Protein AF-0000000081442376 (afdb_homodimer)

Organism: NCBI:txid290746

Nearest PDB structures (foldseek):
  1irx-assembly1_A  TM=7.702E-01  e=7.994E-02  Pyrococcus horikoshii
  7k86-assembly1_A  TM=8.589E-01  e=8.407E-01  Stenotrophomonas maltophilia K279a
  2o5r-assembly1_A  TM=8.566E-01  e=6.435E-01  Thermotoga maritima
  1g59-assembly1_A  TM=6.491E-01  e=1.597E+00  Thermus thermophilus
  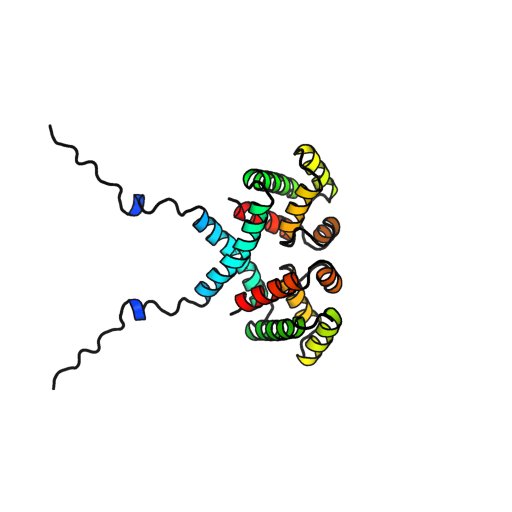8jpv-assembly1_A  TM=7.711E-01  e=2.264E-01  Candidatus Methylacidiphilum fumarolicum

Foldseek 3Di:
DPPPPPPPQDPVRVVPDCPPVNVVVVVVVVLLVVLVVVCVVQHDLVLLLVLLVVLLVVLVDPPHPVVQVVSCVVSVHDPLSSQLSLVCLQPVGSDDDDPVVSPVVDDSVSSSVSSVVVSVSSD/DPPPPPPPQDVVSVVPDCPPVNVVVVVVVVLLVVLVVVCVVQHDLVLLLVLLVVVLVVLVVPDAPVVQVVSCVVSVHDPLSSQLSLVCLQPVGSDDDDPRVSSVVDDSVSSNVSSVVVSVSSD

Radius of gyration: 23.26 Å; Cα contacts (8 Å, |Δi|>4): 194; chains: 2; bounding box: 34×79×86 Å

Solvent-accessible surface area (backbone atoms only — not comparable to full-atom values): 14159 Å² total; per-residue (Å²): 135,82,79,77,76,76,76,69,80,49,70,75,68,61,53,58,74,78,47,63,67,52,56,30,48,50,56,40,41,52,55,44,43,49,54,53,48,51,44,57,73,74,33,59,61,68,58,50,40,52,52,40,51,54,51,55,63,50,61,78,45,84,75,60,68,71,47,47,56,54,47,36,60,73,68,71,45,59,67,71,62,52,53,24,52,54,35,26,41,64,47,73,34,65,64,57,78,56,66,71,55,52,60,69,46,41,53,69,69,56,53,49,48,34,45,50,50,49,38,55,52,71,87,134,82,79,77,76,77,77,69,79,47,70,73,67,63,52,58,74,77,48,62,65,51,57,31,46,52,53,38,41,52,55,46,44,48,53,53,49,50,44,56,73,75,34,57,62,67,57,49,39,52,52,40,53,53,52,55,65,48,49,79,54,69,71,63,71,65,56,52,55,53,48,36,61,74,69,70,47,59,66,72,64,51,53,24,52,53,34,25,42,66,48,74,34,64,62,59,77,58,66,66,55,52,60,70,44,43,53,70,68,56,53,50,49,34,45,49,50,48,39,55,54,70,87

InterPro domains:
  IPR008925 Aminoacyl-tRNA synthetase, class I, anticodon-binding superfamily [SSF48163] (40-117)
  IPR020751 Aminoacyl-tRNA synthetase, class I, anticodon-binding domain, subdomain 2 [G3DSA:1.10.10.350] (18-123)

Structure (mmCIF, N/CA/C/O backbone):
data_AF-0000000081442376-model_v1
#
loop_
_entity.id
_entity.type
_entity.pdbx_description
1 polymer 'Uncharacterized protein'
#
loop_
_atom_site.group_PDB
_atom_site.id
_atom_site.type_symbol
_atom_site.label_atom_id
_atom_site.label_alt_id
_atom_site.label_comp_id
_atom_site.label_asym_id
_atom_site.label_entity_id
_atom_site.label_seq_id
_atom_site.pdbx_PDB_ins_code
_atom_site.Cartn_x
_atom_site.Cartn_y
_atom_site.Cartn_z
_atom_site.occupancy
_atom_site.B_iso_or_equiv
_atom_site.auth_seq_id
_atom_site.auth_comp_id
_atom_site.auth_asym_id
_atom_site.auth_atom_id
_atom_site.pdbx_PDB_model_num
ATOM 1 N N . LYS A 1 1 ? 3.658 6.562 67.5 1 27.5 1 LYS A N 1
ATOM 2 C CA . LYS A 1 1 ? 3.924 7.004 66.125 1 27.5 1 LYS A CA 1
ATOM 3 C C . LYS A 1 1 ? 4.121 5.816 65.188 1 27.5 1 LYS A C 1
ATOM 5 O O . LYS A 1 1 ? 5.125 5.105 65.312 1 27.5 1 LYS A O 1
ATOM 10 N N . LYS A 1 2 ? 3.033 5.086 64.875 1 40.03 2 LYS A N 1
ATOM 11 C CA . LYS A 1 2 ? 2.945 3.938 63.938 1 40.03 2 LYS A CA 1
ATOM 12 C C . LYS A 1 2 ? 3.475 4.285 62.562 1 40.03 2 LYS A C 1
ATOM 14 O O . LYS A 1 2 ? 3.002 5.234 61.938 1 40.03 2 LYS A O 1
ATOM 19 N N . ARG A 1 3 ? 4.723 3.943 62.219 1 39.75 3 ARG A N 1
ATOM 20 C CA . ARG A 1 3 ? 5.344 4.07 60.906 1 39.75 3 ARG A CA 1
ATOM 21 C C . ARG A 1 3 ? 4.449 3.473 59.844 1 39.75 3 ARG A C 1
ATOM 23 O O . ARG A 1 3 ? 4.102 2.291 59.875 1 39.75 3 ARG A O 1
ATOM 30 N N . ARG A 1 4 ? 3.566 4.27 59.25 1 43.28 4 ARG A N 1
ATOM 31 C CA . ARG A 1 4 ? 2.822 3.881 58.062 1 43.28 4 ARG A CA 1
ATOM 32 C C . ARG A 1 4 ? 3.744 3.264 57 1 43.28 4 ARG A C 1
ATOM 34 O O . ARG A 1 4 ? 4.684 3.914 56.562 1 43.28 4 ARG A O 1
ATOM 41 N N . LEU A 1 5 ? 3.992 2.012 57 1 44.94 5 LEU A N 1
ATOM 42 C CA . LEU A 1 5 ? 4.672 1.245 55.969 1 44.94 5 LEU A CA 1
ATOM 43 C C . LEU A 1 5 ? 4.102 1.568 54.594 1 44.94 5 LEU A C 1
ATOM 45 O O . LEU A 1 5 ? 2.902 1.403 54.344 1 44.94 5 LEU A O 1
ATOM 49 N N . GLU A 1 6 ? 4.617 2.574 53.812 1 49.22 6 GLU A N 1
ATOM 50 C CA . GLU A 1 6 ? 4.359 2.891 52.438 1 49.22 6 GLU A CA 1
ATOM 51 C C . GLU A 1 6 ? 4.367 1.631 51.562 1 49.22 6 GLU A C 1
ATOM 53 O O . GLU A 1 6 ? 5.324 0.855 51.594 1 49.22 6 GLU A O 1
ATOM 58 N N . ARG A 1 7 ? 3.266 0.966 51.312 1 54.09 7 ARG A N 1
ATOM 59 C CA . ARG A 1 7 ? 3.168 -0.176 50.406 1 54.09 7 ARG A CA 1
ATOM 60 C C . ARG A 1 7 ? 3.859 0.115 49.094 1 54.09 7 ARG A C 1
ATOM 62 O O . ARG A 1 7 ? 3.791 1.235 48.562 1 54.09 7 ARG A O 1
ATOM 69 N N . GLY A 1 8 ? 5.016 -0.437 48.75 1 47.56 8 GLY A N 1
ATOM 70 C CA . GLY A 1 8 ? 5.668 -0.394 47.438 1 47.56 8 GLY A CA 1
ATOM 71 C C . GLY A 1 8 ? 4.711 -0.613 46.281 1 47.56 8 GLY A C 1
ATOM 72 O O . GLY A 1 8 ? 3.584 -1.078 46.5 1 47.56 8 GLY A O 1
ATOM 73 N N . PRO A 1 9 ? 4.953 0.015 45.125 1 51.47 9 PRO A N 1
ATOM 74 C CA . PRO A 1 9 ? 4.008 -0.17 44.031 1 51.47 9 PRO A CA 1
ATOM 75 C C . PRO A 1 9 ? 3.732 -1.642 43.719 1 51.47 9 PRO A C 1
ATOM 77 O O . PRO A 1 9 ? 4.582 -2.498 44 1 51.47 9 PRO A O 1
ATOM 80 N N . THR A 1 10 ? 2.482 -2.084 43.688 1 54.56 10 THR A N 1
ATOM 81 C CA . THR A 1 10 ? 2.08 -3.439 43.312 1 54.56 10 THR A CA 1
ATOM 82 C C . THR A 1 10 ? 2.664 -3.842 41.969 1 54.56 10 THR A C 1
ATOM 84 O O . THR A 1 10 ? 2.996 -2.982 41.156 1 54.56 10 THR A O 1
ATOM 87 N N . PRO A 1 11 ? 3.023 -5.141 41.844 1 49.16 11 PRO A N 1
ATOM 88 C CA . PRO A 1 11 ? 3.48 -5.605 40.531 1 49.16 11 PRO A CA 1
ATOM 89 C C . PRO A 1 11 ? 2.586 -5.125 39.406 1 49.16 11 PRO A C 1
ATOM 91 O O . PRO A 1 11 ? 3.068 -4.883 38.281 1 49.16 11 PRO A O 1
ATOM 94 N N . GLU A 1 12 ? 1.29 -5.125 39.562 1 48.53 12 GLU A N 1
ATOM 95 C CA . GLU A 1 12 ? 0.41 -4.578 38.531 1 48.53 12 GLU A CA 1
ATOM 96 C C . GLU A 1 12 ? 0.723 -3.107 38.281 1 48.53 12 GLU A C 1
ATOM 98 O O . GLU A 1 12 ? 0.518 -2.615 37.156 1 48.53 12 GLU A O 1
ATOM 103 N N . GLU A 1 13 ? 0.934 -2.277 39.25 1 48.78 13 GLU A N 1
ATOM 104 C CA . GLU A 1 13 ? 1.309 -0.872 39.125 1 48.78 13 GLU A CA 1
ATOM 105 C C . GLU A 1 13 ? 2.664 -0.724 38.438 1 48.78 13 GLU A C 1
ATOM 107 O O . GLU A 1 13 ? 2.941 0.301 37.812 1 48.78 13 GLU A O 1
ATOM 112 N N . GLU A 1 14 ? 3.598 -1.559 38.75 1 43.28 14 GLU A N 1
ATOM 113 C CA . GLU A 1 14 ? 4.883 -1.604 38.062 1 43.28 14 GLU A CA 1
ATOM 114 C C . GLU A 1 14 ? 4.723 -2.123 36.656 1 43.28 14 GLU A C 1
ATOM 116 O O . GLU A 1 14 ? 5.68 -2.111 35.875 1 43.28 14 GLU A O 1
ATOM 121 N N . ARG A 1 15 ? 3.814 -3.041 36.469 1 43.78 15 ARG A N 1
ATOM 122 C CA . ARG A 1 15 ? 3.588 -3.33 35.062 1 43.78 15 ARG A CA 1
ATOM 123 C C . ARG A 1 15 ? 3.27 -2.055 34.281 1 43.78 15 ARG A C 1
ATOM 125 O O . ARG A 1 15 ? 2.285 -1.372 34.562 1 43.78 15 ARG A O 1
ATOM 132 N N . GLY A 1 16 ? 4.133 -1.114 34.031 1 37.97 16 GLY A N 1
ATOM 133 C CA . GLY A 1 16 ? 4.098 0.144 33.312 1 37.97 16 GLY A CA 1
ATOM 134 C C . GLY A 1 16 ? 3.064 0.164 32.219 1 37.97 16 GLY A C 1
ATOM 135 O O . GLY A 1 16 ? 2.562 -0.886 31.797 1 37.97 16 GLY A O 1
ATOM 136 N N . ARG A 1 17 ? 2.387 1.327 31.906 1 44.09 17 ARG A N 1
ATOM 137 C CA . ARG A 1 17 ? 1.513 1.608 30.766 1 44.09 17 ARG A CA 1
ATOM 138 C C . ARG A 1 17 ? 1.978 0.862 29.516 1 44.09 17 ARG A C 1
ATOM 140 O O . ARG A 1 17 ? 3.178 0.773 29.266 1 44.09 17 ARG A O 1
ATOM 147 N N . PRO A 1 18 ? 1.205 -0.165 29.078 1 45.81 18 PRO A N 1
ATOM 148 C CA . PRO A 1 18 ? 1.683 -0.746 27.812 1 45.81 18 PRO A CA 1
ATOM 149 C C . PRO A 1 18 ? 2.426 0.264 26.953 1 45.81 18 PRO A C 1
ATOM 151 O O . PRO A 1 18 ? 1.929 1.369 26.719 1 45.81 18 PRO A O 1
ATOM 154 N N . ASP A 1 19 ? 3.768 0.235 26.828 1 46.53 19 ASP A N 1
ATOM 155 C CA . ASP A 1 19 ? 4.621 1.157 26.078 1 46.53 19 ASP A CA 1
ATOM 156 C C . ASP A 1 19 ? 4.074 1.402 24.672 1 46.53 19 ASP A C 1
ATOM 158 O O . ASP A 1 19 ? 3.312 0.588 24.156 1 46.53 19 ASP A O 1
ATOM 162 N N . GLU A 1 20 ? 3.99 2.719 24.328 1 47.16 20 GLU A N 1
ATOM 163 C CA . GLU A 1 20 ? 3.652 3.229 23.016 1 47.16 20 GLU A CA 1
ATOM 164 C C . GLU A 1 20 ? 4.02 2.223 21.922 1 47.16 20 GLU A C 1
ATOM 166 O O . GLU A 1 20 ? 3.281 2.057 20.953 1 47.16 20 GLU A O 1
ATOM 171 N N . LEU A 1 21 ? 5.098 1.596 22.203 1 52.78 21 LEU A N 1
ATOM 172 C CA . LEU A 1 21 ? 5.566 0.588 21.25 1 52.78 21 LEU A CA 1
ATOM 173 C C . LEU A 1 21 ? 4.605 -0.594 21.203 1 52.78 21 LEU A C 1
ATOM 175 O O . LEU A 1 21 ? 4.348 -1.139 20.125 1 52.78 21 LEU A O 1
ATOM 179 N N . ASP A 1 22 ? 4.039 -0.923 22.438 1 54.62 22 ASP A N 1
ATOM 180 C CA . ASP A 1 22 ? 3.125 -2.059 22.469 1 54.62 22 ASP A CA 1
ATOM 181 C C . ASP A 1 22 ? 1.832 -1.744 21.719 1 54.62 22 ASP A C 1
ATOM 183 O O . ASP A 1 22 ? 1.316 -2.586 20.984 1 54.62 22 ASP A O 1
ATOM 187 N N . ARG A 1 23 ? 1.353 -0.542 21.953 1 53.53 23 ARG A N 1
ATOM 188 C CA . ARG A 1 23 ? 0.114 -0.142 21.297 1 53.53 23 ARG A CA 1
ATOM 189 C C . ARG A 1 23 ? 0.289 -0.099 19.781 1 53.53 23 ARG A C 1
ATOM 191 O O . ARG A 1 23 ? -0.612 -0.489 19.047 1 53.53 23 ARG A O 1
ATOM 198 N N . TRP A 1 24 ? 1.446 0.383 19.375 1 54.41 24 TRP A N 1
ATOM 199 C CA . TRP A 1 24 ? 1.759 0.437 17.953 1 54.41 24 TRP A CA 1
ATOM 200 C C . TRP A 1 24 ? 1.832 -0.966 17.359 1 54.41 24 TRP A C 1
ATOM 202 O O . TRP A 1 24 ? 1.321 -1.209 16.266 1 54.41 24 TRP A O 1
ATOM 212 N N . ASP A 1 25 ? 2.326 -1.828 18.188 1 56.25 25 ASP A N 1
ATOM 213 C CA . ASP A 1 25 ? 2.443 -3.215 17.734 1 56.25 25 ASP A CA 1
ATOM 214 C C . ASP A 1 25 ? 1.068 -3.838 17.516 1 56.25 25 ASP A C 1
ATOM 216 O O . ASP A 1 25 ? 0.862 -4.566 16.547 1 56.25 25 ASP A O 1
ATOM 220 N N . ILE A 1 26 ? 0.094 -3.457 18.344 1 54.47 26 ILE A N 1
ATOM 221 C CA . ILE A 1 26 ? -1.238 -4.047 18.266 1 54.47 26 ILE A CA 1
ATOM 222 C C . ILE A 1 26 ? -1.952 -3.531 17.016 1 54.47 26 ILE A C 1
ATOM 224 O O . ILE A 1 26 ? -2.557 -4.309 16.281 1 54.47 26 ILE A O 1
ATOM 228 N N . LYS A 1 27 ? -1.965 -2.234 16.828 1 53 27 LYS A N 1
ATOM 229 C CA . LYS A 1 27 ? -2.684 -1.631 15.711 1 53 27 LYS A CA 1
ATOM 230 C C . LYS A 1 27 ? -2.121 -2.105 14.375 1 53 27 LYS A C 1
ATOM 232 O O . LYS A 1 27 ? -2.879 -2.426 13.453 1 53 27 LYS A O 1
ATOM 237 N N . LYS A 1 28 ? -0.895 -2.148 14.328 1 52.66 28 LYS A N 1
ATOM 238 C CA . LYS A 1 28 ? -0.263 -2.693 13.133 1 52.66 28 LYS A CA 1
ATOM 239 C C . LYS A 1 28 ? -0.677 -4.145 12.906 1 52.66 28 LYS A C 1
ATOM 241 O O . LYS A 1 28 ? -0.925 -4.551 11.766 1 52.66 28 LYS A O 1
ATOM 246 N N . LYS A 1 29 ? -0.881 -4.801 14 1 53.22 29 LYS A N 1
ATOM 247 C CA . LYS A 1 29 ? -1.357 -6.176 13.914 1 53.22 29 LYS A CA 1
ATOM 248 C C . LYS A 1 29 ? -2.732 -6.242 13.25 1 53.22 29 LYS A C 1
ATOM 250 O O . LYS A 1 29 ? -2.994 -7.129 12.438 1 53.22 29 LYS A O 1
ATOM 255 N N . LYS A 1 30 ? -3.424 -5.277 13.422 1 54.91 30 LYS A N 1
ATOM 256 C CA . LYS A 1 30 ? -4.781 -5.277 12.883 1 54.91 30 LYS A CA 1
ATOM 257 C C . LYS A 1 30 ? -4.77 -5.066 11.375 1 54.91 30 LYS A C 1
ATOM 259 O O . LYS A 1 30 ? -5.488 -5.75 10.641 1 54.91 30 LYS A O 1
ATOM 264 N N . ILE A 1 31 ? -3.857 -4.188 10.906 1 59.12 31 ILE A N 1
ATOM 265 C CA . ILE A 1 31 ? -3.801 -3.895 9.477 1 59.12 31 ILE A CA 1
ATOM 266 C C . ILE A 1 31 ? -3.264 -5.109 8.719 1 59.12 31 ILE A C 1
ATOM 268 O O . ILE A 1 31 ? -3.809 -5.492 7.68 1 59.12 31 ILE A O 1
ATOM 272 N N . GLU A 1 32 ? -2.248 -5.66 9.258 1 57.91 32 GLU A N 1
ATOM 273 C CA . GLU A 1 32 ? -1.705 -6.879 8.664 1 57.91 32 GLU A CA 1
ATOM 274 C C . GLU A 1 32 ? -2.74 -8 8.664 1 57.91 32 GLU A C 1
ATOM 276 O O . GLU A 1 32 ? -2.834 -8.766 7.699 1 57.91 32 GLU A O 1
ATOM 281 N N . HIS A 1 33 ? -3.467 -7.941 9.594 1 58.34 33 HIS A N 1
ATOM 282 C CA . HIS A 1 33 ? -4.527 -8.938 9.688 1 58.34 33 HIS A CA 1
ATOM 283 C C . HIS A 1 33 ? -5.562 -8.742 8.586 1 58.34 33 HIS A C 1
ATOM 285 O O . HIS A 1 33 ? -6.023 -9.719 7.984 1 58.34 33 HIS A O 1
ATOM 291 N N . LEU A 1 34 ? -5.586 -7.609 8.297 1 64.81 34 LEU A N 1
ATOM 292 C CA . LEU A 1 34 ? -6.617 -7.363 7.297 1 64.81 34 LEU A CA 1
ATOM 293 C C . LEU A 1 34 ? -6.164 -7.84 5.922 1 64.81 34 LEU A C 1
ATOM 295 O O . LEU A 1 34 ? -6.941 -8.453 5.184 1 64.81 34 LEU A O 1
ATOM 299 N N . GLU A 1 35 ? -4.832 -7.613 5.641 1 67.19 35 GLU A N 1
ATOM 300 C CA . GLU A 1 35 ? -4.297 -8.086 4.367 1 67.19 35 GLU A CA 1
ATOM 301 C C . GLU A 1 35 ? -4.305 -9.609 4.297 1 67.19 35 GLU A C 1
ATOM 303 O O . GLU A 1 35 ? -4.723 -10.188 3.293 1 67.19 35 GLU A O 1
ATOM 308 N N . ALA A 1 36 ? -3.818 -10.164 5.305 1 64.62 36 ALA A N 1
ATOM 309 C CA . ALA A 1 36 ? -3.793 -11.625 5.359 1 64.62 36 ALA A CA 1
ATOM 310 C C . ALA A 1 36 ? -5.203 -12.203 5.27 1 64.62 36 ALA A C 1
ATOM 312 O O . ALA A 1 36 ? -5.43 -13.188 4.562 1 64.62 36 ALA A O 1
ATOM 313 N N . VAL A 1 37 ? -6.07 -11.555 5.949 1 66.62 37 VAL A N 1
ATOM 314 C CA . VAL A 1 37 ? -7.457 -12.008 5.926 1 66.62 37 VAL A CA 1
ATOM 315 C C . VAL A 1 37 ? -8.008 -11.906 4.508 1 66.62 37 VAL A C 1
ATOM 317 O O . VAL A 1 37 ? -8.68 -12.828 4.027 1 66.62 37 VAL A O 1
ATOM 320 N N . ASP A 1 38 ? -7.629 -10.867 3.879 1 75 38 ASP A N 1
ATOM 321 C CA . ASP A 1 38 ? -8.117 -10.68 2.518 1 75 38 ASP A CA 1
ATOM 322 C C . ASP A 1 38 ? -7.559 -11.742 1.578 1 75 38 ASP A C 1
ATOM 324 O O . ASP A 1 38 ? -8.281 -12.281 0.741 1 75 38 ASP A O 1
ATOM 328 N N . ILE A 1 39 ? -6.281 -12.086 1.794 1 76.62 39 ILE A N 1
ATOM 329 C CA . ILE A 1 39 ? -5.645 -13.094 0.956 1 76.62 39 ILE A CA 1
ATOM 330 C C . ILE A 1 39 ? -6.281 -14.461 1.218 1 76.62 39 ILE A C 1
ATOM 332 O O . ILE A 1 39 ? -6.559 -15.211 0.281 1 76.62 39 ILE A O 1
ATOM 336 N N . LEU A 1 40 ? -6.559 -14.68 2.467 1 75.94 40 LEU A N 1
ATOM 337 C CA . LEU A 1 40 ? -7.102 -15.977 2.852 1 75.94 40 LEU A CA 1
ATOM 338 C C . LEU A 1 40 ? -8.547 -16.125 2.393 1 75.94 40 LEU A C 1
ATOM 340 O O . LEU A 1 40 ? -9.039 -17.234 2.203 1 75.94 40 LEU A O 1
ATOM 344 N N . LYS A 1 41 ? -9.133 -15.055 2.24 1 79.19 41 LYS A N 1
ATOM 345 C CA . LYS A 1 41 ? -10.516 -15.07 1.761 1 79.19 41 LYS A CA 1
ATOM 346 C C . LYS A 1 41 ? -10.57 -15.297 0.253 1 79.19 41 LYS A C 1
ATOM 348 O O . LYS A 1 41 ? -11.508 -15.906 -0.254 1 79.19 41 LYS A O 1
ATOM 353 N N . LYS A 1 42 ? -9.531 -14.898 -0.417 1 82.56 42 LYS A N 1
ATOM 354 C CA . LYS A 1 42 ? -9.594 -14.859 -1.875 1 82.56 42 LYS A CA 1
ATOM 355 C C . LYS A 1 42 ? -8.688 -15.93 -2.49 1 82.56 42 LYS A C 1
ATOM 357 O O . LYS A 1 42 ? -8.891 -16.328 -3.637 1 82.56 42 LYS A O 1
ATOM 362 N N . TYR A 1 43 ? -7.738 -16.328 -1.695 1 84.69 43 TYR A N 1
ATOM 363 C CA . TYR A 1 43 ? -6.742 -17.25 -2.229 1 84.69 43 TYR A CA 1
ATOM 364 C C . TYR A 1 43 ? -6.52 -18.422 -1.28 1 84.69 43 TYR A C 1
ATOM 366 O O . TYR A 1 43 ? -6.629 -18.266 -0.061 1 84.69 43 TYR A O 1
ATOM 374 N N . ASP A 1 44 ? -6.344 -19.641 -1.957 1 88.94 44 ASP A N 1
ATOM 375 C CA . ASP A 1 44 ? -5.715 -20.703 -1.178 1 88.94 44 ASP A CA 1
ATOM 376 C C . ASP A 1 44 ? -4.316 -20.297 -0.718 1 88.94 44 ASP A C 1
ATOM 378 O O . ASP A 1 44 ? -3.494 -19.859 -1.526 1 88.94 44 ASP A O 1
ATOM 382 N N . LYS A 1 45 ? -4.164 -20.391 0.614 1 89 45 LYS A N 1
ATOM 383 C CA . LYS A 1 45 ? -2.912 -19.922 1.2 1 89 45 LYS A CA 1
ATOM 384 C C . LYS A 1 45 ? -1.708 -20.562 0.52 1 89 45 LYS A C 1
ATOM 386 O O . LYS A 1 45 ? -0.732 -19.875 0.197 1 89 45 LYS A O 1
ATOM 391 N N . ASP A 1 46 ? -1.766 -21.859 0.303 1 92.44 46 ASP A N 1
ATOM 392 C CA . ASP A 1 46 ? -0.653 -22.578 -0.312 1 92.44 46 ASP A CA 1
ATOM 393 C C . ASP A 1 46 ? -0.448 -22.125 -1.759 1 92.44 46 ASP A C 1
ATOM 395 O O . ASP A 1 46 ? 0.688 -21.969 -2.209 1 92.44 46 ASP A O 1
ATOM 399 N N . GLN A 1 47 ? -1.495 -21.922 -2.418 1 93.88 47 GLN A N 1
ATOM 400 C CA . GLN A 1 47 ? -1.417 -21.469 -3.801 1 93.88 47 GLN A CA 1
ATOM 401 C C . GLN A 1 47 ? -0.811 -20.078 -3.881 1 93.88 47 GLN A C 1
ATOM 403 O O . GLN A 1 47 ? 0.053 -19.812 -4.723 1 93.88 47 GLN A O 1
ATOM 408 N N . ALA A 1 48 ? -1.29 -19.172 -3 1 95 48 ALA A N 1
ATOM 409 C CA . ALA A 1 48 ? -0.766 -17.812 -2.965 1 95 48 ALA A CA 1
ATOM 410 C C . ALA A 1 48 ? 0.732 -17.797 -2.678 1 95 48 ALA A C 1
ATOM 412 O O . ALA A 1 48 ? 1.496 -17.094 -3.342 1 95 48 ALA A O 1
ATOM 413 N N . ARG A 1 49 ? 1.109 -18.562 -1.753 1 94.62 49 ARG A N 1
ATOM 414 C CA . ARG A 1 49 ? 2.52 -18.625 -1.384 1 94.62 49 ARG A CA 1
ATOM 415 C C . ARG A 1 49 ? 3.365 -19.156 -2.539 1 94.62 49 ARG A C 1
ATOM 417 O O . ARG A 1 49 ? 4.465 -18.656 -2.789 1 94.62 49 ARG A O 1
ATOM 424 N N . ASN A 1 50 ? 2.852 -20.234 -3.18 1 95.69 50 ASN A N 1
ATOM 425 C CA . ASN A 1 50 ? 3.549 -20.781 -4.336 1 95.69 50 ASN A CA 1
ATOM 426 C C . ASN A 1 50 ? 3.74 -19.75 -5.43 1 95.69 50 ASN A C 1
ATOM 428 O O . ASN A 1 50 ? 4.828 -19.625 -5.996 1 95.69 50 ASN A O 1
ATOM 432 N N . ILE A 1 51 ? 2.689 -18.969 -5.738 1 95.31 51 ILE A N 1
ATOM 433 C CA . ILE A 1 51 ? 2.758 -17.922 -6.738 1 95.31 51 ILE A CA 1
ATOM 434 C C . ILE A 1 51 ? 3.834 -16.906 -6.348 1 95.31 51 ILE A C 1
ATOM 436 O O . ILE A 1 51 ? 4.695 -16.562 -7.16 1 95.31 51 ILE A O 1
ATOM 440 N N . LEU A 1 52 ? 3.809 -16.453 -5.121 1 95.44 52 LEU A N 1
ATOM 441 C CA . LEU A 1 52 ? 4.723 -15.422 -4.641 1 95.44 52 LEU A CA 1
ATOM 442 C C . LEU A 1 52 ? 6.168 -15.906 -4.695 1 95.44 52 LEU A C 1
ATOM 444 O O . LEU A 1 52 ? 7.07 -15.141 -5.035 1 95.44 52 LEU A O 1
ATOM 448 N N . GLU A 1 53 ? 6.355 -17.156 -4.375 1 95.5 53 GLU A N 1
ATOM 449 C CA . GLU A 1 53 ? 7.691 -17.734 -4.461 1 95.5 53 GLU A CA 1
ATOM 450 C C . GLU A 1 53 ? 8.234 -17.672 -5.887 1 95.5 53 GLU A C 1
ATOM 452 O O . GLU A 1 53 ? 9.398 -17.328 -6.098 1 95.5 53 GLU A O 1
ATOM 457 N N . LYS A 1 54 ? 7.418 -18.047 -6.809 1 94.5 54 LYS A N 1
ATOM 458 C CA . LYS A 1 54 ? 7.828 -18.062 -8.211 1 94.5 54 LYS A CA 1
ATOM 459 C C . LYS A 1 54 ? 8.07 -16.641 -8.711 1 94.5 54 LYS A C 1
ATOM 461 O O . LYS A 1 54 ? 9 -16.391 -9.492 1 94.5 54 LYS A O 1
ATOM 466 N N . VAL A 1 55 ? 7.27 -15.664 -8.32 1 93.88 55 VAL A N 1
ATOM 467 C CA . VAL A 1 55 ? 7.465 -14.273 -8.711 1 93.88 55 VAL A CA 1
ATOM 468 C C . VAL A 1 55 ? 8.789 -13.758 -8.148 1 93.88 55 VAL A C 1
ATOM 470 O O . VAL A 1 55 ? 9.523 -13.055 -8.844 1 93.88 55 VAL A O 1
ATOM 473 N N . LEU A 1 56 ? 9.047 -14.109 -6.953 1 93.06 56 LEU A N 1
ATOM 474 C CA . LEU A 1 56 ? 10.289 -13.695 -6.32 1 93.06 56 LEU A CA 1
ATOM 475 C C . LEU A 1 56 ? 11.492 -14.242 -7.078 1 93.06 56 LEU A C 1
ATOM 477 O O . LEU A 1 56 ? 12.5 -13.547 -7.242 1 93.06 56 LEU A O 1
ATOM 481 N N . ALA A 1 57 ? 11.359 -15.445 -7.492 1 91.06 57 ALA A N 1
ATOM 482 C CA . ALA A 1 57 ? 12.438 -16.062 -8.266 1 91.06 57 ALA A CA 1
ATOM 483 C C . ALA A 1 57 ? 12.656 -15.328 -9.586 1 91.06 57 ALA A C 1
ATOM 485 O O . ALA A 1 57 ? 13.781 -15.234 -10.07 1 91.06 57 ALA A O 1
ATOM 486 N N . LEU A 1 58 ? 11.594 -14.789 -10.172 1 86.69 58 LEU A N 1
ATOM 487 C CA . LEU A 1 58 ? 11.641 -14.07 -11.438 1 86.69 58 LEU A CA 1
ATOM 488 C C . LEU A 1 58 ? 12.312 -12.711 -11.266 1 86.69 58 LEU A C 1
ATOM 490 O O . LEU A 1 58 ? 12.898 -12.18 -12.211 1 86.69 58 LEU A O 1
ATOM 494 N N . GLN A 1 59 ? 12.117 -12.047 -10.148 1 79.19 59 GLN A N 1
ATOM 495 C CA . GLN A 1 59 ? 12.578 -10.68 -9.906 1 79.19 59 GLN A CA 1
ATOM 496 C C . GLN A 1 59 ? 14.102 -10.617 -9.844 1 79.19 59 GLN A C 1
ATOM 498 O O . GLN A 1 59 ? 14.688 -9.531 -9.906 1 79.19 59 GLN A O 1
ATOM 503 N N . LYS A 1 60 ? 14.625 -11.719 -9.789 1 72.12 60 LYS A N 1
ATOM 504 C CA . LYS A 1 60 ? 16.078 -11.758 -9.82 1 72.12 60 LYS A CA 1
ATOM 505 C C . LYS A 1 60 ? 16.609 -11.281 -11.172 1 72.12 60 LYS A C 1
ATOM 507 O O . LYS A 1 60 ? 17.781 -10.883 -11.281 1 72.12 60 LYS A O 1
ATOM 512 N N . SER A 1 61 ? 15.672 -11.195 -12.227 1 62.47 61 SER A N 1
ATOM 513 C CA . SER A 1 61 ? 16.031 -10.664 -13.539 1 62.47 61 SER A CA 1
ATOM 514 C C . SER A 1 61 ? 15.133 -9.492 -13.914 1 62.47 61 SER A C 1
ATOM 516 O O . SER A 1 61 ? 13.945 -9.461 -13.562 1 62.47 61 SER A O 1
ATOM 518 N N . PRO A 1 62 ? 15.562 -8.344 -14.359 1 53.88 62 PRO A N 1
ATOM 519 C CA . PRO A 1 62 ? 14.891 -7.051 -14.539 1 53.88 62 PRO A CA 1
ATOM 520 C C . PRO A 1 62 ? 13.641 -7.148 -15.406 1 53.88 62 PRO A C 1
ATOM 522 O O . PRO A 1 62 ? 12.883 -6.188 -15.508 1 53.88 62 PRO A O 1
ATOM 525 N N . GLN A 1 63 ? 13.516 -8.086 -16.469 1 54.78 63 GLN A N 1
ATOM 526 C CA . GLN A 1 63 ? 12.469 -7.895 -17.469 1 54.78 63 GLN A CA 1
ATOM 527 C C . GLN A 1 63 ? 11.094 -8.25 -16.891 1 54.78 63 GLN A C 1
ATOM 529 O O . GLN A 1 63 ? 10.789 -9.422 -16.672 1 54.78 63 GLN A O 1
ATOM 534 N N . ASP A 1 64 ? 10.258 -7.258 -16.25 1 60.94 64 ASP A N 1
ATOM 535 C CA . ASP A 1 64 ? 9.367 -7.547 -15.125 1 60.94 64 ASP A CA 1
ATOM 536 C C . ASP A 1 64 ? 7.988 -7.98 -15.617 1 60.94 64 ASP A C 1
ATOM 538 O O . ASP A 1 64 ? 7.5 -9.047 -15.242 1 60.94 64 ASP A O 1
ATOM 542 N N . LYS A 1 65 ? 7.18 -7.195 -16.562 1 60.28 65 LYS A N 1
ATOM 543 C CA . LYS A 1 65 ? 5.762 -7.469 -16.781 1 60.28 65 LYS A CA 1
ATOM 544 C C . LYS A 1 65 ? 5.566 -8.703 -17.656 1 60.28 65 LYS A C 1
ATOM 546 O O . LYS A 1 65 ? 4.707 -9.539 -17.375 1 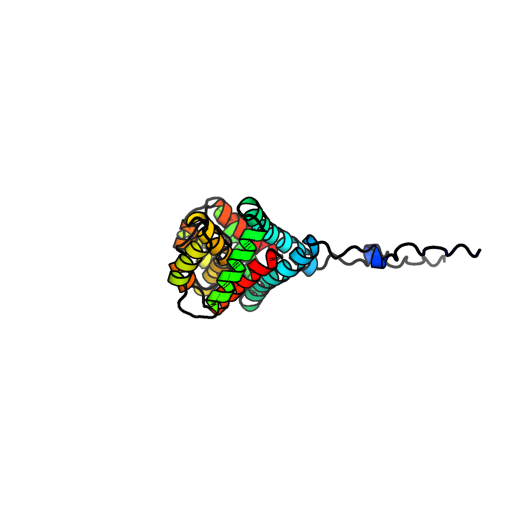60.28 65 LYS A O 1
ATOM 551 N N . PHE A 1 66 ? 6.23 -8.914 -18.734 1 64.44 66 PHE A N 1
ATOM 552 C CA . PHE A 1 66 ? 6.098 -10.031 -19.656 1 64.44 66 PHE A CA 1
ATOM 553 C C . PHE A 1 66 ? 6.449 -11.344 -18.969 1 64.44 66 PHE A C 1
ATOM 555 O O . PHE A 1 66 ? 5.816 -12.375 -19.219 1 64.44 66 PHE A O 1
ATOM 562 N N . LYS A 1 67 ? 7.098 -11.125 -17.984 1 86.88 67 LYS A N 1
ATOM 563 C CA . LYS A 1 67 ? 7.527 -12.336 -17.281 1 86.88 67 LYS A CA 1
ATOM 564 C C . LYS A 1 67 ? 6.453 -12.812 -16.312 1 86.88 67 LYS A C 1
ATOM 566 O O . LYS A 1 67 ? 6.305 -14.016 -16.078 1 86.88 67 LYS A O 1
ATOM 571 N N . LEU A 1 68 ? 5.621 -11.859 -16.016 1 92.69 68 LEU A N 1
ATOM 572 C CA . LEU A 1 68 ? 4.555 -12.242 -15.094 1 92.69 68 LEU A CA 1
ATOM 573 C C . LEU A 1 68 ? 3.465 -13.016 -15.82 1 92.69 68 LEU A C 1
ATOM 575 O O . LEU A 1 68 ? 2.941 -14 -15.289 1 92.69 68 LEU A O 1
ATOM 579 N N . GLU A 1 69 ? 3.156 -12.539 -17.062 1 92.31 69 GLU A N 1
ATOM 580 C CA . GLU A 1 69 ? 2.127 -13.227 -17.844 1 92.31 69 GLU A CA 1
ATOM 581 C C . GLU A 1 69 ? 2.557 -14.641 -18.188 1 92.31 69 GLU A C 1
ATOM 583 O O . GLU A 1 69 ? 1.752 -15.578 -18.125 1 92.31 69 GLU A O 1
ATOM 588 N N . GLU A 1 70 ? 3.738 -14.789 -18.562 1 93.44 70 GLU A N 1
ATOM 589 C CA . GLU A 1 70 ? 4.273 -16.109 -18.859 1 93.44 70 GLU A CA 1
ATOM 590 C C . GLU A 1 70 ? 4.215 -17.031 -17.641 1 93.44 70 GLU A C 1
ATOM 592 O O . GLU A 1 70 ? 3.842 -18.188 -17.75 1 93.44 70 GLU A O 1
ATOM 597 N N . LEU A 1 71 ? 4.57 -16.484 -16.531 1 94.38 71 LEU A N 1
ATOM 598 C CA . LEU A 1 71 ? 4.539 -17.25 -15.281 1 94.38 71 LEU A CA 1
ATOM 599 C C . LEU A 1 71 ? 3.115 -17.672 -14.945 1 94.38 71 LEU A C 1
ATOM 601 O O . LEU A 1 71 ? 2.877 -18.812 -14.555 1 94.38 71 LEU A O 1
ATOM 605 N N . GLN A 1 72 ? 2.176 -16.688 -15.086 1 95.81 72 GLN A N 1
ATOM 606 C CA . GLN A 1 72 ? 0.764 -16.953 -14.836 1 95.81 72 GLN A CA 1
ATOM 607 C C . GLN A 1 72 ? 0.278 -18.141 -15.656 1 95.81 72 GLN A C 1
ATOM 609 O O . GLN A 1 72 ? -0.405 -19.031 -15.141 1 95.81 72 GLN A O 1
ATOM 614 N N . LYS A 1 73 ? 0.676 -18.219 -16.938 1 96.31 73 LYS A N 1
ATOM 615 C CA . LYS A 1 73 ? 0.298 -19.297 -17.844 1 96.31 73 LYS A CA 1
ATOM 616 C C . LYS A 1 73 ? 0.945 -20.609 -17.422 1 96.31 73 LYS A C 1
ATOM 618 O O . LYS A 1 73 ? 0.293 -21.656 -17.422 1 96.31 73 LYS A O 1
ATOM 623 N N . GLU A 1 74 ? 2.133 -20.562 -17.016 1 95.5 74 GLU A N 1
ATOM 624 C CA . GLU A 1 74 ? 2.867 -21.734 -16.578 1 95.5 74 GLU A CA 1
ATOM 625 C C . GLU A 1 74 ? 2.225 -22.359 -15.336 1 95.5 74 GLU A C 1
ATOM 627 O O . GLU A 1 74 ? 2.199 -23.578 -15.188 1 95.5 74 GLU A O 1
ATOM 632 N N . LEU A 1 75 ? 1.731 -21.516 -14.469 1 94.88 75 LEU A N 1
ATOM 633 C CA . LEU A 1 75 ? 1.149 -21.953 -13.203 1 94.88 75 LEU A CA 1
ATOM 634 C C . LEU A 1 75 ? -0.306 -22.375 -13.398 1 94.88 75 LEU A C 1
ATOM 636 O O . LEU A 1 75 ? -0.921 -22.938 -12.484 1 94.88 75 LEU A O 1
ATOM 640 N N . ASN A 1 76 ? -0.867 -22.078 -14.523 1 95.81 76 ASN A N 1
ATOM 641 C CA . ASN A 1 76 ? -2.25 -22.406 -14.859 1 95.81 76 ASN A CA 1
ATOM 642 C C . ASN A 1 76 ? -3.227 -21.75 -13.883 1 95.81 76 ASN A C 1
ATOM 644 O O . ASN A 1 76 ? -4.098 -22.438 -13.328 1 95.81 76 ASN A O 1
ATOM 648 N N . ILE A 1 77 ? -2.947 -20.484 -13.633 1 94.69 77 ILE A N 1
ATOM 649 C CA . ILE A 1 77 ? -3.816 -19.672 -12.789 1 94.69 77 ILE A CA 1
ATOM 650 C C . ILE A 1 77 ? -4.562 -18.656 -13.648 1 94.69 77 ILE A C 1
ATOM 652 O O . ILE A 1 77 ? -4 -18.094 -14.594 1 94.69 77 ILE A O 1
ATOM 656 N N . SER A 1 78 ? -5.852 -18.484 -13.328 1 95.88 78 SER A N 1
ATOM 657 C CA . SER A 1 78 ? -6.613 -17.469 -14.047 1 95.88 78 SER A CA 1
ATOM 658 C C . SER A 1 78 ? -5.957 -16.094 -13.938 1 95.88 78 SER A C 1
ATOM 660 O O . SER A 1 78 ? -5.426 -15.742 -12.883 1 95.88 78 SER A O 1
ATOM 662 N N . LYS A 1 79 ? -5.98 -15.305 -15.078 1 95.88 79 LYS A N 1
ATOM 663 C CA . LYS A 1 79 ? -5.328 -14 -15.133 1 95.88 79 LYS A CA 1
ATOM 664 C C . LYS A 1 79 ? -5.855 -13.07 -14.047 1 95.88 79 LYS A C 1
ATOM 666 O O . LYS A 1 79 ? -5.074 -12.484 -13.289 1 95.88 79 LYS A O 1
ATOM 671 N N . PRO A 1 80 ? -7.211 -12.984 -13.828 1 95.19 80 PRO A N 1
ATOM 672 C CA . PRO A 1 80 ? -7.699 -12.062 -12.797 1 95.19 80 PRO A CA 1
ATOM 673 C C . PRO A 1 80 ? -7.215 -12.438 -11.398 1 95.19 80 PRO A C 1
ATOM 675 O O . PRO A 1 80 ? -6.816 -11.555 -10.625 1 95.19 80 PRO A O 1
ATOM 678 N N . LYS A 1 81 ? -7.109 -13.664 -11.094 1 94.69 81 LYS A N 1
ATOM 679 C CA . LYS A 1 81 ? -6.68 -14.125 -9.773 1 94.69 81 LYS A CA 1
ATOM 680 C C . LYS A 1 81 ? -5.191 -13.867 -9.562 1 94.69 81 LYS A C 1
ATOM 682 O O . LYS A 1 81 ? -4.781 -13.391 -8.5 1 94.69 81 LYS A O 1
ATOM 687 N N . PHE A 1 82 ? -4.434 -14.164 -10.539 1 95.81 82 PHE A N 1
ATOM 688 C CA . PHE A 1 82 ? -2.986 -13.992 -10.477 1 95.81 82 PHE A CA 1
ATOM 689 C C . PHE A 1 82 ? -2.625 -12.523 -10.289 1 95.81 82 PHE A C 1
ATOM 691 O O . PHE A 1 82 ? -1.887 -12.172 -9.367 1 95.81 82 PHE A O 1
ATOM 698 N N . PHE A 1 83 ? -3.203 -11.68 -11.047 1 94.94 83 PHE A N 1
ATOM 699 C CA . PHE A 1 83 ? -2.791 -10.281 -11.07 1 94.94 83 PHE A CA 1
ATOM 700 C C . PHE A 1 83 ? -3.428 -9.516 -9.914 1 94.94 83 PHE A C 1
ATOM 702 O O . PHE A 1 83 ? -2.898 -8.492 -9.477 1 94.94 83 PHE A O 1
ATOM 709 N N . ALA A 1 84 ? -4.547 -10.109 -9.406 1 94 84 ALA A N 1
ATOM 710 C CA . ALA A 1 84 ? -5.09 -9.539 -8.172 1 94 84 ALA A CA 1
ATOM 711 C C . ALA A 1 84 ? -4.129 -9.734 -7.004 1 94 84 ALA A C 1
ATOM 713 O O . ALA A 1 84 ? -3.926 -8.828 -6.199 1 94 84 ALA A O 1
ATOM 714 N N . LEU A 1 85 ? -3.512 -10.867 -6.938 1 94.31 85 LEU A N 1
ATOM 715 C CA . LEU A 1 85 ? -2.539 -11.148 -5.887 1 94.31 85 LEU A CA 1
ATOM 716 C C . LEU A 1 85 ? -1.31 -10.258 -6.031 1 94.31 85 LEU A C 1
ATOM 718 O O . LEU A 1 85 ? -0.792 -9.734 -5.039 1 94.31 85 LEU A O 1
ATOM 722 N N . VAL A 1 86 ? -0.858 -10.086 -7.258 1 94.19 86 VAL A N 1
ATOM 723 C CA . VAL A 1 86 ? 0.286 -9.219 -7.523 1 94.19 86 VAL A CA 1
ATOM 724 C C . VAL A 1 86 ? -0.022 -7.801 -7.059 1 94.19 86 VAL A C 1
ATOM 726 O O . VAL A 1 86 ? 0.78 -7.184 -6.355 1 94.19 86 VAL A O 1
ATOM 729 N N . ARG A 1 87 ? -1.215 -7.344 -7.43 1 93.62 87 ARG A N 1
ATOM 730 C CA . ARG A 1 87 ? -1.604 -5.996 -7.035 1 93.62 87 ARG A CA 1
ATOM 731 C C . ARG A 1 87 ? -1.741 -5.887 -5.523 1 93.62 87 ARG A C 1
ATOM 733 O O . ARG A 1 87 ? -1.307 -4.898 -4.922 1 93.62 87 ARG A O 1
ATOM 740 N N . MET A 1 88 ? -2.295 -6.848 -4.973 1 92.69 88 MET A N 1
ATOM 741 C CA . MET A 1 88 ? -2.439 -6.875 -3.521 1 92.69 88 MET A CA 1
ATOM 742 C C . MET A 1 88 ? -1.077 -6.801 -2.838 1 92.69 88 MET A C 1
ATOM 744 O O . MET A 1 88 ? -0.917 -6.109 -1.832 1 92.69 88 MET A O 1
ATOM 748 N N . THR A 1 89 ? -0.226 -7.422 -3.387 1 92 89 THR A N 1
ATOM 749 C CA . THR A 1 89 ? 1.125 -7.469 -2.838 1 92 89 THR A CA 1
ATOM 750 C C . THR A 1 89 ? 1.8 -6.105 -2.941 1 92 89 THR A C 1
ATOM 752 O O . THR A 1 89 ? 2.521 -5.691 -2.031 1 92 89 THR A O 1
ATOM 755 N N . LEU A 1 90 ? 1.503 -5.422 -3.949 1 91.62 90 LEU A N 1
ATOM 756 C CA . LEU A 1 90 ? 2.213 -4.18 -4.23 1 91.62 90 LEU A CA 1
ATOM 757 C C . LEU A 1 90 ? 1.588 -3.012 -3.475 1 91.62 90 LEU A C 1
ATOM 759 O O . LEU A 1 90 ? 2.299 -2.135 -2.979 1 91.62 90 LEU A O 1
ATOM 763 N N . ILE A 1 91 ? 0.271 -2.98 -3.416 1 90.25 91 ILE A N 1
ATOM 764 C CA . ILE A 1 91 ? -0.324 -1.764 -2.873 1 90.25 91 ILE A CA 1
ATOM 765 C C . ILE A 1 91 ? -1.408 -2.125 -1.862 1 90.25 91 ILE A C 1
ATOM 767 O O . ILE A 1 91 ? -2.197 -1.27 -1.454 1 90.25 91 ILE A O 1
ATOM 771 N N . ASP A 1 92 ? -1.532 -3.436 -1.486 1 87.62 92 ASP A N 1
ATOM 772 C CA . ASP A 1 92 ? -2.438 -3.918 -0.449 1 87.62 92 ASP A CA 1
ATOM 773 C C . ASP A 1 92 ? -3.896 -3.725 -0.86 1 87.62 92 ASP A C 1
ATOM 775 O O . ASP A 1 92 ? -4.719 -3.27 -0.061 1 87.62 92 ASP A O 1
ATOM 779 N N . ASN A 1 93 ? -4.176 -3.842 -2.18 1 87.06 93 ASN A N 1
ATOM 780 C CA . ASN A 1 93 ? -5.516 -3.828 -2.762 1 87.06 93 ASN A CA 1
ATOM 781 C C . ASN A 1 93 ? -5.562 -4.613 -4.07 1 87.06 93 ASN A C 1
ATOM 783 O O . ASN A 1 93 ? -4.609 -4.59 -4.848 1 87.06 93 ASN A O 1
ATOM 787 N N . ASP A 1 94 ? -6.629 -5.266 -4.207 1 89 94 ASP A N 1
ATOM 788 C CA . ASP A 1 94 ? -6.695 -6.109 -5.395 1 89 94 ASP A CA 1
ATOM 789 C C . ASP A 1 94 ? -7.309 -5.355 -6.57 1 89 94 ASP A C 1
ATOM 791 O O . ASP A 1 94 ? -7.414 -5.895 -7.676 1 89 94 ASP A O 1
ATOM 795 N N . THR A 1 95 ? -7.742 -4.145 -6.305 1 86.81 95 THR A N 1
ATOM 796 C CA . THR A 1 95 ? -8.164 -3.211 -7.34 1 86.81 95 THR A CA 1
ATOM 797 C C . THR A 1 95 ? -7.312 -1.948 -7.312 1 86.81 95 THR A C 1
ATOM 799 O O . THR A 1 95 ? -6.805 -1.558 -6.258 1 86.81 95 THR A O 1
ATOM 802 N N . GLY A 1 96 ? -6.969 -1.415 -8.469 1 87.38 96 GLY A N 1
ATOM 803 C CA . GLY A 1 96 ? -6.137 -0.223 -8.508 1 87.38 96 GLY A CA 1
ATOM 804 C C . GLY A 1 96 ? -5.52 0.031 -9.867 1 87.38 96 GLY A C 1
ATOM 805 O O . GLY A 1 96 ? -6.109 -0.314 -10.898 1 87.38 96 GLY A O 1
ATOM 806 N N . PRO A 1 97 ? -4.406 0.753 -9.758 1 89.88 97 PRO A N 1
ATOM 807 C CA . PRO A 1 97 ? -3.723 1.077 -11.016 1 89.88 97 PRO A CA 1
ATOM 808 C C . PRO A 1 97 ? -3.203 -0.161 -11.742 1 89.88 97 PRO A C 1
ATOM 810 O O . PRO A 1 97 ? -2.998 -1.206 -11.117 1 89.88 97 PRO A O 1
ATOM 813 N N . PRO A 1 98 ? -3.004 0.006 -13.102 1 91.06 98 PRO A N 1
ATOM 814 C CA . PRO A 1 98 ? -2.432 -1.116 -13.852 1 91.06 98 PRO A CA 1
ATOM 815 C C . PRO A 1 98 ? -1.08 -1.563 -13.297 1 91.06 98 PRO A C 1
ATOM 817 O O . PRO A 1 98 ? -0.273 -0.729 -12.883 1 91.06 98 PRO A O 1
ATOM 820 N N . ILE A 1 99 ? -0.859 -2.881 -13.328 1 92 99 ILE A N 1
ATOM 821 C CA . ILE A 1 99 ? 0.343 -3.479 -12.758 1 92 99 ILE A CA 1
ATOM 822 C C . ILE A 1 99 ? 1.582 -2.852 -13.391 1 92 99 ILE A C 1
ATOM 824 O O . ILE A 1 99 ? 2.559 -2.555 -12.703 1 92 99 ILE A O 1
ATOM 828 N N . VAL A 1 100 ? 1.474 -2.613 -14.734 1 89.44 100 VAL A N 1
ATOM 829 C CA . VAL A 1 100 ? 2.596 -2.02 -15.453 1 89.44 100 VAL A CA 1
ATOM 830 C C . VAL A 1 100 ? 2.934 -0.658 -14.844 1 89.44 100 VAL A C 1
ATOM 832 O O . VAL A 1 100 ? 4.109 -0.298 -14.727 1 89.44 100 VAL A O 1
ATOM 835 N N . GLU A 1 101 ? 1.932 0.089 -14.469 1 89.19 101 GLU A N 1
ATOM 836 C CA . GLU A 1 101 ? 2.137 1.392 -13.844 1 89.19 101 GLU A CA 1
ATOM 837 C C . GLU A 1 101 ? 2.781 1.246 -12.469 1 89.19 101 GLU A C 1
ATOM 839 O O . GLU A 1 101 ? 3.691 2 -12.125 1 89.19 101 GLU A O 1
ATOM 844 N N . LEU A 1 102 ? 2.342 0.282 -11.703 1 90.19 102 LEU A N 1
ATOM 845 C CA . LEU A 1 102 ? 2.912 0.042 -10.383 1 90.19 102 LEU A CA 1
ATOM 846 C C . LEU A 1 102 ? 4.391 -0.318 -10.484 1 90.19 102 LEU A C 1
ATOM 848 O O . LEU A 1 102 ? 5.215 0.199 -9.727 1 90.19 102 LEU A O 1
ATOM 852 N N . TYR A 1 103 ? 4.742 -1.101 -11.516 1 89.75 103 TYR A N 1
ATOM 853 C CA . TYR A 1 103 ? 6.125 -1.51 -11.719 1 89.75 103 TYR A CA 1
ATOM 854 C C . TYR A 1 103 ? 6.977 -0.334 -12.18 1 89.75 103 TYR A C 1
ATOM 856 O O . TYR A 1 103 ? 8.195 -0.332 -11.992 1 89.75 103 TYR A O 1
ATOM 864 N N . SER A 1 104 ? 6.297 0.608 -12.789 1 88.69 104 SER A N 1
ATOM 865 C CA . SER A 1 104 ? 7.035 1.781 -13.25 1 88.69 104 SER A CA 1
ATOM 866 C C . SER A 1 104 ? 7.266 2.77 -12.109 1 88.69 104 SER A C 1
ATOM 868 O O . SER A 1 104 ? 8.203 3.564 -12.156 1 88.69 104 SER A O 1
ATOM 870 N N . PHE A 1 105 ? 6.438 2.703 -11.102 1 89.12 105 PHE A N 1
ATOM 871 C CA . PHE A 1 105 ? 6.496 3.674 -10.016 1 89.12 105 PHE A CA 1
ATOM 872 C C . PHE A 1 105 ? 7.441 3.201 -8.914 1 89.12 105 PHE A C 1
ATOM 874 O O . PHE A 1 105 ? 8.086 4.016 -8.25 1 89.12 105 PHE A O 1
ATOM 881 N N . PHE A 1 106 ? 7.539 1.912 -8.75 1 89.25 106 PHE A N 1
ATOM 882 C CA . PHE A 1 106 ? 8.367 1.376 -7.68 1 89.25 106 PHE A CA 1
ATOM 883 C C . PHE A 1 106 ? 9.734 0.945 -8.219 1 89.25 106 PHE A C 1
ATOM 885 O O . PHE A 1 106 ? 9.828 0.385 -9.312 1 89.25 106 PHE A O 1
ATOM 892 N N . LYS A 1 107 ? 10.719 1.185 -7.426 1 87.56 107 LYS A N 1
ATOM 893 C CA . LYS A 1 107 ? 12.039 0.634 -7.73 1 87.56 107 LYS A CA 1
ATOM 894 C C . LYS A 1 107 ? 12.039 -0.886 -7.598 1 87.56 107 LYS A C 1
ATOM 896 O O . LYS A 1 107 ? 11.305 -1.444 -6.781 1 87.56 107 LYS A O 1
ATOM 901 N N . PRO A 1 108 ? 12.859 -1.562 -8.367 1 88.56 108 PRO A N 1
ATOM 902 C CA . PRO A 1 108 ? 12.914 -3.023 -8.336 1 88.56 108 PRO A CA 1
ATOM 903 C C . PRO A 1 108 ? 13.133 -3.576 -6.93 1 88.56 108 PRO A C 1
ATOM 905 O O . PRO A 1 108 ? 12.531 -4.582 -6.555 1 88.56 108 PRO A O 1
ATOM 908 N N . GLN A 1 109 ? 13.969 -2.891 -6.16 1 88.12 109 GLN A N 1
ATOM 909 C CA . GLN A 1 109 ? 14.234 -3.371 -4.809 1 88.12 109 GLN A CA 1
ATOM 910 C C . GLN A 1 109 ? 12.992 -3.258 -3.93 1 88.12 109 GLN A C 1
ATOM 912 O O . GLN A 1 109 ? 12.75 -4.109 -3.072 1 88.12 109 GLN A O 1
ATOM 917 N N . GLU A 1 110 ? 12.25 -2.172 -4.156 1 87.44 110 GLU A N 1
ATOM 918 C CA . GLU A 1 110 ? 11.008 -1.995 -3.414 1 87.44 110 GLU A CA 1
ATOM 919 C C . GLU A 1 110 ? 9.984 -3.062 -3.793 1 87.44 110 GLU A C 1
ATOM 921 O O . GLU A 1 110 ? 9.312 -3.617 -2.924 1 87.44 110 GLU A O 1
ATOM 926 N N . ILE A 1 111 ? 9.844 -3.383 -5.07 1 90.81 111 ILE A N 1
ATOM 927 C CA . ILE A 1 111 ? 8.945 -4.426 -5.547 1 90.81 111 ILE A CA 1
ATOM 928 C C . ILE A 1 111 ? 9.328 -5.766 -4.918 1 90.81 111 ILE A C 1
ATOM 930 O O . ILE A 1 111 ? 8.477 -6.473 -4.379 1 90.81 111 ILE A O 1
ATOM 934 N N . HIS A 1 112 ? 10.609 -6.031 -4.918 1 91.25 112 HIS A N 1
ATOM 935 C CA . HIS A 1 112 ? 11.102 -7.277 -4.332 1 91.25 112 HIS A CA 1
ATOM 936 C C . HIS A 1 112 ? 10.75 -7.363 -2.85 1 91.25 112 HIS A C 1
ATOM 938 O O . HIS A 1 112 ? 10.281 -8.398 -2.379 1 91.25 112 HIS A O 1
ATOM 944 N N . ARG A 1 113 ? 11 -6.312 -2.197 1 89.19 113 ARG A N 1
ATOM 945 C CA . ARG A 1 113 ? 10.75 -6.281 -0.761 1 89.19 113 ARG A CA 1
ATOM 946 C C . ARG A 1 113 ? 9.273 -6.535 -0.458 1 89.19 113 ARG A C 1
ATOM 948 O O . ARG A 1 113 ? 8.945 -7.297 0.453 1 89.19 113 ARG A O 1
ATOM 955 N N . ARG A 1 114 ? 8.367 -5.926 -1.211 1 90.06 114 ARG A N 1
ATOM 956 C CA . ARG A 1 114 ? 6.934 -6.086 -0.99 1 90.06 114 ARG A CA 1
ATOM 957 C C . ARG A 1 114 ? 6.5 -7.527 -1.235 1 90.06 114 ARG A C 1
ATOM 959 O O . ARG A 1 114 ? 5.688 -8.07 -0.487 1 90.06 114 ARG A O 1
ATOM 966 N N . PHE A 1 115 ? 7.039 -8.141 -2.256 1 92.25 115 PHE A N 1
ATOM 967 C CA . PHE A 1 115 ? 6.734 -9.539 -2.518 1 92.25 115 PHE A CA 1
ATOM 968 C C . PHE A 1 115 ? 7.289 -10.43 -1.411 1 92.25 115 PHE A C 1
ATOM 970 O O . PHE A 1 115 ? 6.629 -11.383 -0.981 1 92.25 115 PHE A O 1
ATOM 977 N N . GLU A 1 116 ? 8.484 -10.094 -1.008 1 91.12 116 GLU A N 1
ATOM 978 C CA . GLU A 1 116 ? 9.086 -10.852 0.086 1 91.12 116 GLU A CA 1
ATOM 979 C C . GLU A 1 116 ? 8.258 -10.727 1.361 1 91.12 116 GLU A C 1
ATOM 981 O O . GLU A 1 116 ? 8.016 -11.719 2.053 1 91.12 116 GLU A O 1
ATOM 986 N N . ASP A 1 117 ? 7.824 -9.516 1.624 1 88.06 117 ASP A N 1
ATOM 987 C CA . ASP A 1 117 ? 7.004 -9.273 2.811 1 88.06 117 ASP A CA 1
ATOM 988 C C . ASP A 1 117 ? 5.703 -10.078 2.752 1 88.06 117 ASP A C 1
ATOM 990 O O . ASP A 1 117 ? 5.309 -10.695 3.738 1 88.06 117 ASP A O 1
ATOM 994 N N . MET A 1 118 ? 5.082 -10.016 1.614 1 90.38 118 MET A N 1
ATOM 995 C CA . MET A 1 118 ? 3.832 -10.758 1.453 1 90.38 118 MET A CA 1
ATOM 996 C C . MET A 1 118 ? 4.066 -12.258 1.572 1 90.38 118 MET A C 1
ATOM 998 O O . MET A 1 118 ? 3.307 -12.961 2.244 1 90.38 118 MET A O 1
ATOM 1002 N N . TYR A 1 119 ? 5.113 -12.742 0.95 1 91.5 119 TYR A N 1
ATOM 1003 C CA . TYR A 1 119 ? 5.477 -14.156 1.024 1 91.5 119 TYR A CA 1
ATOM 1004 C C . TYR A 1 119 ? 5.676 -14.586 2.471 1 91.5 119 TYR A C 1
ATOM 1006 O O . TYR A 1 119 ? 5.168 -15.633 2.887 1 91.5 119 TYR A O 1
ATOM 1014 N N . ASN A 1 120 ? 6.348 -13.773 3.191 1 88.25 120 ASN A N 1
ATOM 1015 C CA . ASN A 1 120 ? 6.664 -14.086 4.582 1 88.25 120 ASN A CA 1
ATOM 1016 C C . ASN A 1 120 ? 5.426 -14 5.473 1 88.25 120 ASN A C 1
ATOM 1018 O O . ASN A 1 120 ? 5.316 -14.727 6.461 1 88.25 120 ASN A O 1
ATOM 1022 N N . MET A 1 121 ? 4.52 -13.172 5.07 1 84 121 MET A N 1
ATOM 1023 C CA . MET A 1 121 ? 3.275 -13.023 5.824 1 84 121 MET A CA 1
ATOM 1024 C C . MET A 1 121 ? 2.42 -14.281 5.719 1 84 121 MET A C 1
ATOM 1026 O O . MET A 1 121 ? 1.69 -14.625 6.652 1 84 121 MET A O 1
ATOM 1030 N N . LEU A 1 122 ? 2.512 -15.016 4.664 1 83.94 122 LEU A N 1
ATOM 1031 C CA . LEU A 1 122 ? 1.695 -16.203 4.418 1 83.94 122 LEU A CA 1
ATOM 1032 C C . LEU A 1 122 ? 2.377 -17.453 4.953 1 83.94 122 LEU A C 1
ATOM 1034 O O . LEU A 1 122 ? 1.874 -18.562 4.777 1 83.94 122 LEU A O 1
ATOM 1038 N N . SER A 1 123 ? 3.59 -17.328 5.57 1 75.88 123 SER A N 1
ATOM 1039 C CA . SER A 1 123 ? 4.27 -18.469 6.164 1 75.88 123 SER A CA 1
ATOM 1040 C C . SER A 1 123 ? 3.691 -18.812 7.531 1 75.88 123 SER A C 1
ATOM 1042 O O . SER A 1 123 ? 3.221 -17.922 8.25 1 75.88 123 SER A O 1
ATOM 1044 N N . LYS B 1 1 ? 11.023 -53.562 40.656 1 27.77 1 LYS B N 1
ATOM 1045 C CA . LYS B 1 1 ? 10.43 -52.938 39.469 1 27.77 1 LYS B CA 1
ATOM 1046 C C . LYS B 1 1 ? 10.156 -51.438 39.75 1 27.77 1 LYS B C 1
ATOM 1048 O O . LYS B 1 1 ? 9.281 -51.094 40.531 1 27.77 1 LYS B O 1
ATOM 1053 N N . LYS B 1 2 ? 11.203 -50.594 39.781 1 40.44 2 LYS B N 1
ATOM 1054 C CA . LYS B 1 2 ? 11.211 -49.156 39.969 1 40.44 2 LYS B CA 1
ATOM 1055 C C . LYS B 1 2 ? 10.344 -48.438 38.906 1 40.44 2 LYS B C 1
ATOM 1057 O O . LYS B 1 2 ? 10.555 -48.625 37.719 1 40.44 2 LYS B O 1
ATOM 1062 N N . ARG B 1 3 ? 9.094 -48.094 39.219 1 40.53 3 ARG B N 1
ATOM 1063 C CA . ARG B 1 3 ? 8.18 -47.312 38.406 1 40.53 3 ARG B CA 1
ATOM 1064 C C . ARG B 1 3 ? 8.852 -46.062 37.875 1 40.53 3 ARG B C 1
ATOM 1066 O O . ARG B 1 3 ? 9.336 -45.219 38.656 1 40.53 3 ARG B O 1
ATOM 1073 N N . ARG B 1 4 ? 9.484 -46.125 36.719 1 43.78 4 ARG B N 1
ATOM 1074 C CA . ARG B 1 4 ? 9.992 -44.969 36.031 1 43.78 4 ARG B CA 1
ATOM 1075 C C . ARG B 1 4 ? 8.938 -43.844 36 1 43.78 4 ARG B C 1
ATOM 1077 O O . ARG B 1 4 ? 7.848 -44.062 35.438 1 43.78 4 ARG B O 1
ATOM 1084 N N . LEU B 1 5 ? 8.852 -42.969 36.906 1 45.59 5 LEU B N 1
ATOM 1085 C CA . LEU B 1 5 ? 8.055 -41.719 36.938 1 45.59 5 LEU B CA 1
ATOM 1086 C C . LEU B 1 5 ? 8.25 -40.938 35.625 1 45.59 5 LEU B C 1
ATOM 1088 O O . LEU B 1 5 ? 9.375 -40.562 35.312 1 45.59 5 LEU B O 1
ATOM 1092 N N . GLU B 1 6 ? 7.469 -41.156 34.531 1 49.84 6 GLU B N 1
ATOM 1093 C CA . GLU B 1 6 ? 7.371 -40.375 33.312 1 49.84 6 GLU B CA 1
ATOM 1094 C C . GLU B 1 6 ? 7.289 -38.875 33.625 1 49.84 6 GLU B C 1
ATOM 1096 O O . GLU B 1 6 ? 6.449 -38.438 34.406 1 49.84 6 GLU B O 1
ATOM 1101 N N . ARG B 1 7 ? 8.359 -38.125 33.688 1 54.41 7 ARG B N 1
ATOM 1102 C CA . ARG B 1 7 ? 8.359 -36.688 33.875 1 54.41 7 ARG B CA 1
ATOM 1103 C C . ARG B 1 7 ? 7.367 -36 32.906 1 54.41 7 ARG B C 1
ATOM 1105 O O . ARG B 1 7 ? 7.219 -36.438 31.766 1 54.41 7 ARG B O 1
ATOM 1112 N N . GLY B 1 8 ? 6.215 -35.5 33.344 1 48.12 8 GLY B N 1
ATOM 1113 C CA . GLY B 1 8 ? 5.281 -34.688 32.562 1 48.12 8 GLY B CA 1
ATOM 1114 C C . GLY B 1 8 ? 5.961 -33.594 31.75 1 48.12 8 GLY B C 1
ATOM 1115 O O . GLY B 1 8 ? 7.137 -33.312 31.953 1 48.12 8 GLY B O 1
ATOM 1116 N N . PRO B 1 9 ? 5.395 -33.25 30.578 1 51.91 9 PRO B N 1
ATOM 1117 C CA . PRO B 1 9 ? 6.07 -32.25 29.766 1 51.91 9 PRO B CA 1
ATOM 1118 C C . PRO B 1 9 ? 6.406 -30.969 30.547 1 51.91 9 PRO B C 1
ATOM 1120 O O . PRO B 1 9 ? 5.711 -30.625 31.5 1 51.91 9 PRO B O 1
ATOM 1123 N N . THR B 1 10 ? 7.648 -30.5 30.531 1 54.78 10 THR B N 1
ATOM 1124 C CA . THR B 1 10 ? 8.086 -29.266 31.172 1 54.78 10 THR B CA 1
ATOM 1125 C C . THR B 1 10 ? 7.246 -28.078 30.688 1 54.78 10 THR B C 1
ATOM 1127 O O . THR B 1 10 ? 6.656 -28.125 29.609 1 54.78 10 THR B O 1
ATOM 1130 N N . PRO B 1 11 ? 6.992 -27.125 31.609 1 49.34 11 PRO B N 1
ATOM 1131 C CA . PRO B 1 11 ? 6.285 -25.906 31.172 1 49.34 11 PRO B CA 1
ATOM 1132 C C . PRO B 1 11 ? 6.84 -25.344 29.859 1 49.34 11 PRO B C 1
ATOM 1134 O O . PRO B 1 11 ? 6.086 -24.797 29.062 1 49.34 11 PRO B O 1
ATOM 1137 N N . GLU B 1 12 ? 8.125 -25.328 29.688 1 48.53 12 GLU B N 1
ATOM 1138 C CA . GLU B 1 12 ? 8.695 -24.891 28.422 1 48.53 12 GLU B CA 1
ATOM 1139 C C . GLU B 1 12 ? 8.203 -25.766 27.266 1 48.53 12 GLU B C 1
ATOM 1141 O O . GLU B 1 12 ? 8.094 -25.297 26.125 1 48.53 12 GLU B O 1
ATOM 1146 N N . GLU B 1 13 ? 8.172 -27.062 27.375 1 48.88 13 GLU B N 1
ATOM 1147 C CA . GLU B 1 13 ? 7.656 -27.984 26.375 1 48.88 13 GLU B CA 1
ATOM 1148 C C . GLU B 1 13 ? 6.172 -27.766 26.125 1 48.88 13 GLU B C 1
ATOM 1150 O O . GLU B 1 13 ? 5.668 -28.078 25.047 1 48.88 13 GLU B O 1
ATOM 1155 N N . GLU B 1 14 ? 5.41 -27.484 27.125 1 43.38 14 GLU B N 1
ATOM 1156 C CA . GLU B 1 14 ? 4.008 -27.094 26.984 1 43.38 14 GLU B CA 1
ATOM 1157 C C . GLU B 1 14 ? 3.879 -25.703 26.375 1 43.38 14 GLU B C 1
ATOM 1159 O O . GLU B 1 14 ? 2.773 -25.25 26.062 1 43.38 14 GLU B O 1
ATOM 1164 N N . ARG B 1 15 ? 4.801 -24.844 26.719 1 43.81 15 ARG B N 1
ATOM 1165 C CA . ARG B 1 15 ? 4.723 -23.609 25.938 1 43.81 15 ARG B CA 1
ATOM 1166 C C . ARG B 1 15 ? 4.762 -23.906 24.438 1 43.81 15 ARG B C 1
ATOM 1168 O O . ARG B 1 15 ? 5.723 -24.5 23.938 1 43.81 15 ARG B O 1
ATOM 1175 N N . GLY B 1 16 ? 3.805 -24.484 23.781 1 38.38 16 GLY B N 1
ATOM 1176 C CA . GLY B 1 16 ? 3.564 -24.828 22.391 1 38.38 16 GLY B CA 1
ATOM 1177 C C . GLY B 1 16 ? 4.324 -23.953 21.406 1 38.38 16 GLY B C 1
ATOM 1178 O O . GLY B 1 16 ? 4.824 -22.875 21.781 1 38.38 16 GLY B O 1
ATOM 1179 N N . ARG B 1 17 ? 4.828 -24.469 20.25 1 44.16 17 ARG B N 1
ATOM 1180 C CA . ARG B 1 17 ? 5.402 -23.766 19.109 1 44.16 17 ARG B CA 1
ATOM 1181 C C . ARG B 1 17 ? 4.746 -22.406 18.922 1 44.16 17 ARG B C 1
ATOM 1183 O O . ARG B 1 17 ? 3.525 -22.266 19.047 1 44.16 17 ARG B O 1
ATOM 1190 N N . PRO B 1 18 ? 5.496 -21.297 19.203 1 46.22 18 PRO B N 1
ATOM 1191 C CA . PRO B 1 18 ? 4.805 -20.047 18.906 1 46.22 18 PRO B CA 1
ATOM 1192 C C . PRO B 1 18 ? 3.812 -20.188 17.75 1 46.22 18 PRO B C 1
ATOM 1194 O O . PRO B 1 18 ? 4.156 -20.734 16.688 1 46.22 18 PRO B O 1
ATOM 1197 N N . ASP B 1 19 ? 2.486 -20.203 17.953 1 46.84 19 ASP B N 1
ATOM 1198 C CA . ASP B 1 19 ? 1.424 -20.375 16.969 1 46.84 19 ASP B CA 1
ATOM 1199 C C . ASP B 1 19 ? 1.645 -19.484 15.75 1 46.84 19 ASP B C 1
ATOM 1201 O O . ASP B 1 19 ? 2.346 -18.484 15.828 1 46.84 19 ASP B O 1
ATOM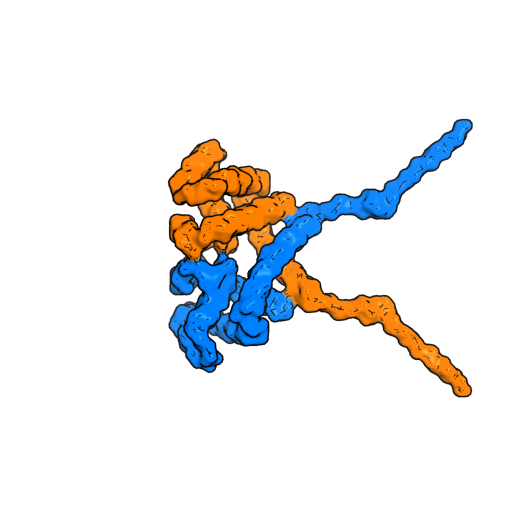 1205 N N . GLU B 1 20 ? 1.569 -20.156 14.555 1 47.47 20 GLU B N 1
ATOM 1206 C CA . GLU B 1 20 ? 1.584 -19.516 13.234 1 47.47 20 GLU B CA 1
ATOM 1207 C C . GLU B 1 20 ? 1.091 -18.078 13.312 1 47.47 20 GLU B C 1
ATOM 1209 O O . GLU B 1 20 ? 1.627 -17.188 12.641 1 47.47 20 GLU B O 1
ATOM 1214 N N . LEU B 1 21 ? 0.148 -17.938 14.18 1 53.03 21 LEU B N 1
ATOM 1215 C CA . LEU B 1 21 ? -0.415 -16.594 14.383 1 53.03 21 LEU B CA 1
ATOM 1216 C C . LEU B 1 21 ? 0.615 -15.664 15 1 53.03 21 LEU B C 1
ATOM 1218 O O . LEU B 1 21 ? 0.695 -14.492 14.633 1 53.03 21 LEU B O 1
ATOM 1222 N N . ASP B 1 22 ? 1.453 -16.281 15.938 1 54.78 22 ASP B N 1
ATOM 1223 C CA . ASP B 1 22 ? 2.453 -15.445 16.594 1 54.78 22 ASP B CA 1
ATOM 1224 C C . ASP B 1 22 ? 3.529 -15 15.602 1 54.78 22 ASP B C 1
ATOM 1226 O O . ASP B 1 22 ? 3.957 -13.844 15.617 1 54.78 22 ASP B O 1
ATOM 1230 N N . ARG B 1 23 ? 3.941 -15.945 14.797 1 53.72 23 ARG B N 1
ATOM 1231 C CA . ARG B 1 23 ? 4.98 -15.633 13.82 1 53.72 23 ARG B CA 1
ATOM 1232 C C . ARG B 1 23 ? 4.496 -14.586 12.828 1 53.72 23 ARG B C 1
ATOM 1234 O O . ARG B 1 23 ? 5.254 -13.703 12.43 1 53.72 23 ARG B O 1
ATOM 1241 N N . TRP B 1 24 ? 3.25 -14.727 12.445 1 54.66 24 TRP B N 1
ATOM 1242 C CA . TRP B 1 24 ? 2.645 -13.766 11.523 1 54.66 24 TRP B CA 1
ATOM 1243 C C . TRP B 1 24 ? 2.57 -12.383 12.156 1 54.66 24 TRP B C 1
ATOM 1245 O O . TRP B 1 24 ? 2.867 -11.375 11.5 1 54.66 24 TRP B O 1
ATOM 1255 N N . ASP B 1 25 ? 2.314 -12.422 13.43 1 56.53 25 ASP B N 1
ATOM 1256 C CA . ASP B 1 25 ? 2.23 -11.156 14.156 1 56.53 25 ASP B CA 1
ATOM 1257 C C . ASP B 1 25 ? 3.58 -10.445 14.172 1 56.53 25 ASP B C 1
ATOM 1259 O O . ASP B 1 25 ? 3.641 -9.219 14.016 1 56.53 25 ASP B O 1
ATOM 1263 N N . ILE B 1 26 ? 4.664 -11.219 14.227 1 55 26 ILE B N 1
ATOM 1264 C CA . ILE B 1 26 ? 5.996 -10.625 14.32 1 55 26 ILE B CA 1
ATOM 1265 C C . ILE B 1 26 ? 6.379 -10.008 12.977 1 55 26 ILE B C 1
ATOM 1267 O O . ILE B 1 26 ? 6.879 -8.883 12.922 1 55 26 ILE B O 1
ATOM 1271 N N . LYS B 1 27 ? 6.211 -10.75 11.906 1 53.62 27 LYS B N 1
ATOM 1272 C CA . LYS B 1 27 ? 6.621 -10.289 10.586 1 53.62 27 LYS B CA 1
ATOM 1273 C C . LYS B 1 27 ? 5.832 -9.047 10.164 1 53.62 27 LYS B C 1
ATOM 1275 O O . LYS B 1 27 ? 6.402 -8.094 9.633 1 53.62 27 LYS B O 1
ATOM 1280 N N . LYS B 1 28 ? 4.648 -9.102 10.414 1 52.59 28 LYS B N 1
ATOM 1281 C CA . LYS B 1 28 ? 3.828 -7.926 10.148 1 52.59 28 LYS B CA 1
ATOM 1282 C C . LYS B 1 28 ? 4.309 -6.727 10.969 1 52.59 28 LYS B C 1
ATOM 1284 O O . LYS B 1 28 ? 4.328 -5.602 10.469 1 52.59 28 LYS B O 1
ATOM 1289 N N . LYS B 1 29 ? 4.797 -7.043 12.141 1 53.44 29 LYS B N 1
ATOM 1290 C CA . LYS B 1 29 ? 5.367 -5.988 12.977 1 53.44 29 LYS B CA 1
ATOM 1291 C C . LYS B 1 29 ? 6.562 -5.332 12.289 1 53.44 29 LYS B C 1
ATOM 1293 O O . LYS B 1 29 ? 6.723 -4.109 12.344 1 53.44 29 LYS B O 1
ATOM 1298 N N . LYS B 1 30 ? 7.164 -6.047 11.547 1 55.16 30 LYS B N 1
ATOM 1299 C CA . LYS B 1 30 ? 8.359 -5.52 10.891 1 55.16 30 LYS B CA 1
ATOM 1300 C C . LYS B 1 30 ? 7.992 -4.566 9.758 1 55.16 30 LYS B C 1
ATOM 1302 O O . LYS B 1 30 ? 8.586 -3.494 9.625 1 55.16 30 LYS B O 1
ATOM 1307 N N . ILE B 1 31 ? 6.91 -4.906 9.031 1 59.47 31 ILE B N 1
ATOM 1308 C CA . ILE B 1 31 ? 6.508 -4.074 7.906 1 59.47 31 ILE B CA 1
ATOM 1309 C C . ILE B 1 31 ? 5.941 -2.752 8.414 1 59.47 31 ILE B C 1
ATOM 1311 O O . ILE B 1 31 ? 6.277 -1.685 7.902 1 59.47 31 ILE B O 1
ATOM 1315 N N . GLU B 1 32 ? 5.113 -2.863 9.406 1 58.34 32 GLU B N 1
ATOM 1316 C CA . GLU B 1 32 ? 4.578 -1.652 10.023 1 58.34 32 GLU B CA 1
ATOM 1317 C C . GLU B 1 32 ? 5.695 -0.791 10.602 1 58.34 32 GLU B C 1
ATOM 1319 O O . GLU B 1 32 ? 5.656 0.438 10.508 1 58.34 32 GLU B O 1
ATOM 1324 N N . HIS B 1 33 ? 6.605 -1.445 10.992 1 58.44 33 HIS B N 1
ATOM 1325 C CA . HIS B 1 33 ? 7.758 -0.735 11.531 1 58.44 33 HIS B CA 1
ATOM 1326 C C . HIS B 1 33 ? 8.5 0.028 10.445 1 58.44 33 HIS B C 1
ATOM 1328 O O . HIS B 1 33 ? 8.914 1.17 10.648 1 58.44 33 HIS B O 1
ATOM 1334 N N . LEU B 1 34 ? 8.344 -0.538 9.422 1 64.88 34 LEU B N 1
ATOM 1335 C CA . LEU B 1 34 ? 9.094 0.115 8.352 1 64.88 34 LEU B CA 1
ATOM 1336 C C . LEU B 1 34 ? 8.398 1.394 7.902 1 64.88 34 LEU B C 1
ATOM 1338 O O . LEU B 1 34 ? 9.047 2.418 7.688 1 64.88 34 LEU B O 1
ATOM 1342 N N . GLU B 1 35 ? 7.02 1.314 7.855 1 67.06 35 GLU B N 1
ATOM 1343 C CA . GLU B 1 35 ? 6.266 2.51 7.492 1 67.06 35 GLU B CA 1
ATOM 1344 C C . GLU B 1 35 ? 6.414 3.604 8.547 1 67.06 35 GLU B C 1
ATOM 1346 O O . GLU B 1 35 ? 6.66 4.766 8.211 1 67.06 35 GLU B O 1
ATOM 1351 N N . ALA B 1 36 ? 6.23 3.207 9.719 1 64.81 36 ALA B N 1
ATOM 1352 C CA . ALA B 1 36 ? 6.371 4.164 10.812 1 64.81 36 ALA B CA 1
ATOM 1353 C C . ALA B 1 36 ? 7.777 4.758 10.844 1 64.81 36 ALA B C 1
ATOM 1355 O O . ALA B 1 36 ? 7.945 5.961 11.047 1 64.81 36 ALA B O 1
ATOM 1356 N N . VAL B 1 37 ? 8.711 3.906 10.609 1 67 37 VAL B N 1
ATOM 1357 C CA . VAL B 1 37 ? 10.094 4.359 10.602 1 67 37 VAL B CA 1
ATOM 1358 C C . VAL B 1 37 ? 10.297 5.371 9.477 1 67 37 VAL B C 1
ATOM 1360 O O . VAL B 1 37 ? 10.938 6.41 9.68 1 67 37 VAL B O 1
ATOM 1363 N N . ASP B 1 38 ? 9.695 5.098 8.398 1 75.38 38 ASP B N 1
ATOM 1364 C CA . ASP B 1 38 ? 9.836 6 7.258 1 75.38 38 ASP B CA 1
ATOM 1365 C C . ASP B 1 38 ? 9.195 7.355 7.551 1 75.38 38 ASP B C 1
ATOM 1367 O O . ASP B 1 38 ? 9.766 8.398 7.234 1 75.38 38 ASP B O 1
ATOM 1371 N N . ILE B 1 39 ? 8.039 7.309 8.234 1 76.44 39 ILE B N 1
ATOM 1372 C CA . ILE B 1 39 ? 7.336 8.539 8.57 1 76.44 39 ILE B CA 1
ATOM 1373 C C . ILE B 1 39 ? 8.156 9.344 9.578 1 76.44 39 ILE B C 1
ATOM 1375 O O . ILE B 1 39 ? 8.289 10.562 9.453 1 76.44 39 ILE B O 1
ATOM 1379 N N . LEU B 1 40 ? 8.734 8.609 10.492 1 76 40 LEU B N 1
ATOM 1380 C CA . LEU B 1 40 ? 9.484 9.273 11.562 1 76 40 LEU B CA 1
A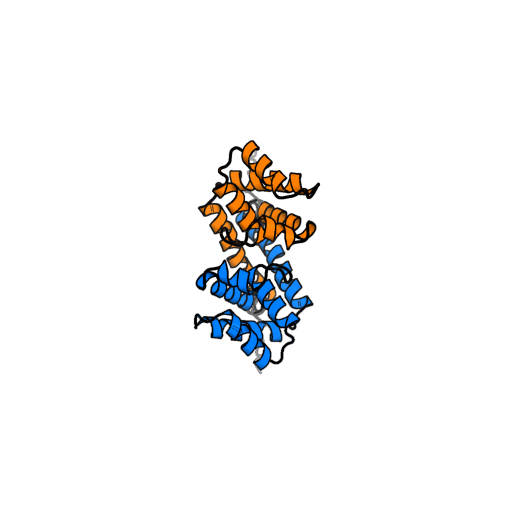TOM 1381 C C . LEU B 1 40 ? 10.797 9.844 11.031 1 76 40 LEU B C 1
ATOM 1383 O O . LEU B 1 40 ? 11.344 10.789 11.602 1 76 40 LEU B O 1
ATOM 1387 N N . LYS B 1 41 ? 11.219 9.289 10.023 1 79.62 41 LYS B N 1
ATOM 1388 C CA . LYS B 1 41 ? 12.445 9.773 9.406 1 79.62 41 LYS B CA 1
ATOM 1389 C C . LYS B 1 41 ? 12.18 11.023 8.57 1 79.62 41 LYS B C 1
ATOM 1391 O O . LYS B 1 41 ? 13.039 11.898 8.453 1 79.62 41 LYS B O 1
ATOM 1396 N N . LYS B 1 42 ? 10.977 11.141 8.086 1 82.69 42 LYS B N 1
ATOM 1397 C CA . LYS B 1 42 ? 10.703 12.172 7.09 1 82.69 42 LYS B CA 1
ATOM 1398 C C . LYS B 1 42 ? 9.797 13.258 7.66 1 82.69 42 LYS B C 1
ATOM 1400 O O . LYS B 1 42 ? 9.773 14.383 7.16 1 82.69 42 LYS B O 1
ATOM 1405 N N . TYR B 1 43 ? 9.094 12.852 8.688 1 84.56 43 TYR B N 1
ATOM 1406 C CA . TYR B 1 43 ? 8.102 13.773 9.234 1 84.56 43 TYR B CA 1
ATOM 1407 C C . TYR B 1 43 ? 8.227 13.875 10.75 1 84.56 43 TYR B C 1
ATOM 1409 O O . TYR B 1 43 ? 8.586 12.906 11.414 1 84.56 43 TYR B O 1
ATOM 1417 N N . ASP B 1 44 ? 8.023 15.188 11.219 1 88.94 44 ASP B N 1
ATOM 1418 C CA . ASP B 1 44 ? 7.707 15.297 12.641 1 88.94 44 ASP B CA 1
ATOM 1419 C C . ASP B 1 44 ? 6.422 14.539 12.977 1 88.94 44 ASP B C 1
ATOM 1421 O O . ASP B 1 44 ? 5.391 14.734 12.328 1 88.94 44 ASP B O 1
ATOM 1425 N N . LYS B 1 45 ? 6.602 13.617 13.945 1 89.12 45 LYS B N 1
ATOM 1426 C CA . LYS B 1 45 ? 5.484 12.742 14.281 1 89.12 45 LYS B CA 1
ATOM 1427 C C . LYS B 1 45 ? 4.227 13.547 14.594 1 89.12 45 LYS B C 1
ATOM 1429 O O . LYS B 1 45 ? 3.135 13.211 14.133 1 89.12 45 LYS B O 1
ATOM 1434 N N . ASP B 1 46 ? 4.375 14.594 15.383 1 92.5 46 ASP B N 1
ATOM 1435 C CA . ASP B 1 46 ? 3.23 15.414 15.766 1 92.5 46 ASP B CA 1
ATOM 1436 C C . ASP B 1 46 ? 2.639 16.125 14.555 1 92.5 46 ASP B C 1
ATOM 1438 O O . ASP B 1 46 ? 1.416 16.219 14.422 1 92.5 46 ASP B O 1
ATOM 1442 N N . GLN B 1 47 ? 3.473 16.578 13.734 1 93.88 47 GLN B N 1
ATOM 1443 C CA . GLN B 1 47 ? 3.014 17.266 12.523 1 93.88 47 GLN B CA 1
ATOM 1444 C C . GLN B 1 47 ? 2.266 16.297 11.609 1 93.88 47 GLN B C 1
ATOM 1446 O O . GLN B 1 47 ? 1.203 16.641 11.078 1 93.88 47 GLN B O 1
ATOM 1451 N N . ALA B 1 48 ? 2.838 15.102 11.414 1 95 48 ALA B N 1
ATOM 1452 C CA . ALA B 1 48 ? 2.199 14.086 10.578 1 95 48 ALA B CA 1
ATOM 1453 C C . ALA B 1 48 ? 0.822 13.719 11.117 1 95 48 ALA B C 1
ATOM 1455 O O . ALA B 1 48 ? -0.147 13.633 10.359 1 95 48 ALA B O 1
ATOM 1456 N N . ARG B 1 49 ? 0.77 13.531 12.367 1 94.69 49 ARG B N 1
ATOM 1457 C CA . ARG B 1 49 ? -0.495 13.164 12.992 1 94.69 49 ARG B CA 1
ATOM 1458 C C . ARG B 1 49 ? -1.533 14.266 12.828 1 94.69 49 ARG B C 1
ATOM 1460 O O . ARG B 1 49 ? -2.705 13.992 12.57 1 94.69 49 ARG B O 1
ATOM 1467 N N . ASN B 1 50 ? -1.092 15.508 13.07 1 95.62 50 ASN B N 1
ATOM 1468 C CA . ASN B 1 50 ? -1.984 16.656 12.891 1 95.62 50 ASN B CA 1
ATOM 1469 C C . ASN B 1 50 ? -2.541 16.703 11.469 1 95.62 50 ASN B C 1
ATOM 1471 O O . ASN B 1 50 ? -3.74 16.922 11.273 1 95.62 50 ASN B O 1
ATOM 1475 N N . ILE B 1 51 ? -1.678 16.516 10.461 1 95.19 51 ILE B N 1
ATOM 1476 C CA . ILE B 1 51 ? -2.094 16.5 9.062 1 95.19 51 ILE B CA 1
ATOM 1477 C C . ILE B 1 51 ? -3.143 15.422 8.844 1 95.19 51 ILE B C 1
ATOM 1479 O O . ILE B 1 51 ? -4.207 15.68 8.281 1 95.19 51 ILE B O 1
ATOM 1483 N N . LEU B 1 52 ? -2.865 14.234 9.305 1 95.19 52 LEU B N 1
ATOM 1484 C CA . LEU B 1 52 ? -3.738 13.078 9.094 1 95.19 52 LEU B CA 1
ATOM 1485 C C . LEU B 1 52 ? -5.094 13.297 9.758 1 95.19 52 LEU B C 1
ATOM 1487 O O . LEU B 1 52 ? -6.129 12.922 9.195 1 95.19 52 LEU B O 1
ATOM 1491 N N . GLU B 1 53 ? -5.07 13.898 10.906 1 95.12 53 GLU B N 1
ATOM 1492 C CA . GLU B 1 53 ? -6.312 14.219 11.594 1 95.12 53 GLU B CA 1
ATOM 1493 C C . GLU B 1 53 ? -7.191 15.148 10.758 1 95.12 53 GLU B C 1
ATOM 1495 O O . GLU B 1 53 ? -8.398 14.93 10.648 1 95.12 53 GLU B O 1
ATOM 1500 N N . LYS B 1 54 ? -6.59 16.156 10.242 1 94.19 54 LYS B N 1
ATOM 1501 C CA . LYS B 1 54 ? -7.324 17.125 9.438 1 94.19 54 LYS B CA 1
ATOM 1502 C C . LYS B 1 54 ? -7.828 16.5 8.141 1 94.19 54 LYS B C 1
ATOM 1504 O O . LYS B 1 54 ? -8.938 16.797 7.691 1 94.19 54 LYS B O 1
ATOM 1509 N N . VAL B 1 55 ? -7.055 15.625 7.5 1 93.88 55 VAL B N 1
ATOM 1510 C CA . VAL B 1 55 ? -7.48 14.938 6.285 1 93.88 55 VAL B CA 1
ATOM 1511 C C . VAL B 1 55 ? -8.68 14.039 6.594 1 93.88 55 VAL B C 1
ATOM 1513 O O . VAL B 1 55 ? -9.633 13.977 5.812 1 93.88 55 VAL B O 1
ATOM 1516 N N . LEU B 1 56 ? -8.609 13.398 7.691 1 92.81 56 LEU B N 1
ATOM 1517 C CA . LEU B 1 56 ? -9.703 12.516 8.094 1 92.81 56 LEU B CA 1
ATOM 1518 C C . LEU B 1 56 ? -10.984 13.305 8.305 1 92.81 56 LEU B C 1
ATOM 1520 O O . LEU B 1 56 ? -12.07 12.836 7.941 1 92.81 56 LEU B O 1
ATOM 1524 N N . ALA B 1 57 ? -10.828 14.43 8.883 1 90.75 57 ALA B N 1
ATOM 1525 C CA . ALA B 1 57 ? -11.992 15.281 9.102 1 90.75 57 ALA B CA 1
ATOM 1526 C C . ALA B 1 57 ? -12.609 15.719 7.777 1 90.75 57 ALA B C 1
ATOM 1528 O O . ALA B 1 57 ? -13.82 15.906 7.68 1 90.75 57 ALA B O 1
ATOM 1529 N N . LEU B 1 58 ? -11.789 15.875 6.742 1 85.94 58 LEU B N 1
ATOM 1530 C CA . LEU B 1 58 ? -12.227 16.281 5.414 1 85.94 58 LEU B CA 1
ATOM 1531 C C . LEU B 1 58 ? -12.969 15.148 4.711 1 85.94 58 LEU B C 1
ATOM 1533 O O . LEU B 1 58 ? -13.82 15.398 3.854 1 85.94 58 LEU B O 1
ATOM 1537 N N . GLN B 1 59 ? -12.578 13.891 4.934 1 78 59 GLN B N 1
ATOM 1538 C CA . GLN B 1 59 ? -13.078 12.719 4.219 1 78 59 GLN B CA 1
ATOM 1539 C C . GLN B 1 59 ? -14.547 12.469 4.531 1 78 59 GLN B C 1
ATOM 1541 O O . GLN B 1 59 ? -15.227 11.742 3.809 1 78 59 GLN B O 1
ATOM 1546 N N . LYS B 1 60 ? -15.031 13.031 5.582 1 67.75 60 LYS B N 1
ATOM 1547 C CA . LYS B 1 60 ? -16.453 12.898 5.875 1 67.75 60 LYS B CA 1
ATOM 1548 C C . LYS B 1 60 ? -17.297 13.43 4.727 1 67.75 60 LYS B C 1
ATOM 1550 O O . LYS B 1 60 ? -18.469 13.062 4.586 1 67.75 60 LYS B O 1
ATOM 1555 N N . SER 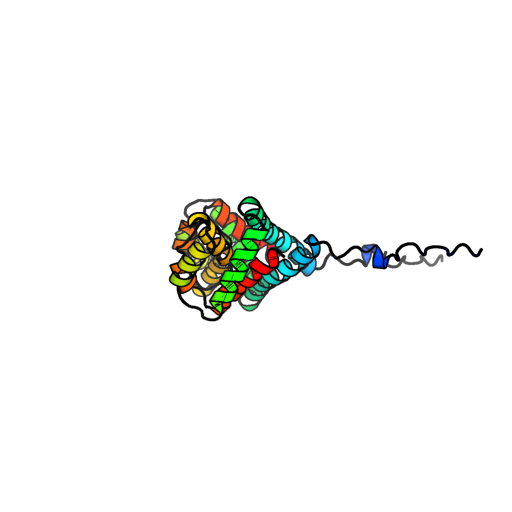B 1 61 ? -16.828 14.18 3.977 1 58.03 61 SER B N 1
ATOM 1556 C CA . SER B 1 61 ? -17.422 14.617 2.719 1 58.03 61 SER B CA 1
ATOM 1557 C C . SER B 1 61 ? -16.469 14.414 1.55 1 58.03 61 SER B C 1
ATOM 1559 O O . SER B 1 61 ? -15.516 15.18 1.379 1 58.03 61 SER B O 1
ATOM 1561 N N . PRO B 1 62 ? -16.328 13.203 1.13 1 52.91 62 PRO B N 1
ATOM 1562 C CA . PRO B 1 62 ? -15.219 12.711 0.317 1 52.91 62 PRO B CA 1
ATOM 1563 C C . PRO B 1 62 ? -14.859 13.656 -0.826 1 52.91 62 PRO B C 1
ATOM 1565 O O . PRO B 1 62 ? -14.266 13.227 -1.819 1 52.91 62 PRO B O 1
ATOM 1568 N N . GLN B 1 63 ? -15.008 14.977 -0.639 1 53.41 63 GLN B N 1
ATOM 1569 C CA . GLN B 1 63 ? -14.68 15.719 -1.854 1 53.41 63 GLN B CA 1
ATOM 1570 C C . GLN B 1 63 ? -13.211 15.531 -2.234 1 53.41 63 GLN B C 1
ATOM 1572 O O . GLN B 1 63 ? -12.383 15.18 -1.389 1 53.41 63 GLN B O 1
ATOM 1577 N N . ASP B 1 64 ? -12.672 15.648 -3.645 1 60.91 64 ASP B N 1
ATOM 1578 C CA . ASP B 1 64 ? -11.625 15.586 -4.656 1 60.91 64 ASP B CA 1
ATOM 1579 C C . ASP B 1 64 ? -10.336 16.234 -4.156 1 60.91 64 ASP B C 1
ATOM 1581 O O . ASP B 1 64 ? -10.328 16.891 -3.115 1 60.91 64 ASP B O 1
ATOM 1585 N N . LYS B 1 65 ? -9.234 16 -4.84 1 61.25 65 LYS B N 1
ATOM 1586 C CA . LYS B 1 65 ? -7.887 16.547 -4.871 1 61.25 65 LYS B CA 1
ATOM 1587 C C . LYS B 1 65 ? -7.887 18.031 -4.492 1 61.25 65 LYS B C 1
ATOM 1589 O O . LYS B 1 65 ? -6.98 18.5 -3.795 1 61.25 65 LYS B O 1
ATOM 1594 N N . PHE B 1 66 ? -8.906 18.703 -4.676 1 67.31 66 PHE B N 1
ATOM 1595 C CA . PHE B 1 66 ? -8.953 20.141 -4.441 1 67.31 66 PHE B CA 1
ATOM 1596 C C . PHE B 1 66 ? -9.078 20.453 -2.953 1 67.31 66 PHE B C 1
ATOM 1598 O O . PHE B 1 66 ? -8.477 21.406 -2.453 1 67.31 66 PHE B O 1
ATOM 1605 N N . LYS B 1 67 ? -9.586 19.516 -2.252 1 87.12 67 LYS B N 1
ATOM 1606 C CA . LYS B 1 67 ? -9.758 19.734 -0.82 1 87.12 67 LYS B CA 1
ATOM 1607 C C . LYS B 1 67 ? -8.461 19.5 -0.063 1 87.12 67 LYS B C 1
ATOM 1609 O O . LYS B 1 67 ? -8.172 20.172 0.928 1 87.12 67 LYS B O 1
ATOM 1614 N N . LEU B 1 68 ? -7.652 18.75 -0.709 1 92.75 68 LEU B N 1
ATOM 1615 C CA . LEU B 1 68 ? -6.371 18.469 -0.069 1 92.75 68 LEU B CA 1
ATOM 1616 C C . LEU B 1 68 ? -5.414 19.641 -0.227 1 92.75 68 LEU B C 1
ATOM 1618 O O . LEU B 1 68 ? -4.695 20 0.712 1 92.75 68 LEU B O 1
ATOM 1622 N N . GLU B 1 69 ? -5.477 20.234 -1.45 1 92.31 69 GLU B N 1
ATOM 1623 C CA . GLU B 1 69 ? -4.594 21.375 -1.691 1 92.31 69 GLU B CA 1
ATOM 1624 C C . GLU B 1 69 ? -4.961 22.562 -0.794 1 92.31 69 GLU B C 1
ATOM 1626 O O . GLU B 1 69 ? -4.082 23.25 -0.27 1 92.31 69 GLU B O 1
ATOM 1631 N N . GLU B 1 70 ? -6.168 22.812 -0.646 1 93.31 70 GLU B N 1
ATOM 1632 C CA . GLU B 1 70 ? -6.629 23.859 0.244 1 93.31 70 GLU B CA 1
ATOM 1633 C C . GLU B 1 70 ? -6.188 23.609 1.682 1 93.31 70 GLU B C 1
ATOM 1635 O O . GLU B 1 70 ? -5.742 24.531 2.371 1 93.31 70 GLU B O 1
ATOM 1640 N N . LEU B 1 71 ? -6.328 22.406 2.1 1 94.25 71 LEU B N 1
ATOM 1641 C CA . LEU B 1 71 ? -5.926 22.031 3.453 1 94.25 71 LEU B CA 1
ATOM 1642 C C . LEU B 1 71 ? -4.426 22.234 3.643 1 94.25 71 LEU B C 1
ATOM 1644 O O . LEU B 1 71 ? -3.988 22.75 4.668 1 94.25 71 LEU B O 1
ATOM 1648 N N . GLN B 1 72 ? -3.656 21.75 2.611 1 95.88 72 GLN B N 1
ATOM 1649 C CA . GLN B 1 72 ? -2.207 21.922 2.633 1 95.88 72 GLN B CA 1
ATOM 1650 C C . GLN B 1 72 ? -1.816 23.375 2.84 1 95.88 72 GLN B C 1
ATOM 1652 O O . GLN B 1 72 ? -0.944 23.688 3.656 1 95.88 72 GLN B O 1
ATOM 1657 N N . LYS B 1 73 ? -2.49 24.312 2.154 1 96.5 73 LYS B N 1
ATOM 1658 C CA . LYS B 1 73 ? -2.236 25.75 2.264 1 96.5 73 LYS B CA 1
ATOM 1659 C C . LYS B 1 73 ? -2.633 26.281 3.641 1 96.5 73 LYS B C 1
ATOM 1661 O O . LYS B 1 73 ? -1.901 27.062 4.242 1 96.5 73 LYS B O 1
ATOM 1666 N N . GLU B 1 74 ? -3.686 25.812 4.145 1 95.5 74 GLU B N 1
ATOM 1667 C CA . GLU B 1 74 ? -4.172 26.219 5.461 1 95.5 74 GLU B CA 1
ATOM 1668 C C . GLU B 1 74 ? -3.193 25.812 6.559 1 95.5 74 GLU B C 1
ATOM 1670 O O . GLU B 1 74 ? -3.012 26.547 7.535 1 95.5 74 GLU B O 1
ATOM 1675 N N . LEU B 1 75 ? -2.598 24.656 6.406 1 94.81 75 LEU B N 1
ATOM 1676 C CA . LEU B 1 75 ? -1.689 24.109 7.414 1 94.81 75 LEU B CA 1
ATOM 1677 C C . LEU B 1 75 ? -0.288 24.688 7.246 1 94.81 75 LEU B C 1
ATOM 1679 O O . LEU B 1 75 ? 0.578 24.484 8.102 1 94.81 75 LEU B O 1
ATOM 1683 N N . ASN B 1 76 ? -0.044 25.375 6.18 1 95.88 76 ASN B N 1
ATOM 1684 C CA . ASN B 1 76 ? 1.246 25.984 5.871 1 95.88 76 ASN B CA 1
ATOM 1685 C C . ASN B 1 76 ? 2.357 24.938 5.809 1 95.88 76 ASN B C 1
ATOM 1687 O O . ASN B 1 76 ? 3.398 25.094 6.445 1 95.88 76 ASN B O 1
ATOM 1691 N N . ILE B 1 77 ? 2.004 23.859 5.113 1 94.75 77 ILE B N 1
ATOM 1692 C CA . ILE B 1 77 ? 2.963 22.797 4.867 1 94.75 77 ILE B CA 1
ATOM 1693 C C . ILE B 1 77 ? 3.375 22.797 3.395 1 94.75 77 ILE B C 1
ATOM 1695 O O . ILE B 1 77 ? 2.549 23.047 2.514 1 94.75 77 ILE B O 1
ATOM 1699 N N . SER B 1 78 ? 4.684 22.578 3.172 1 95.94 78 SER B N 1
ATOM 1700 C CA . SER B 1 78 ? 5.145 22.484 1.79 1 95.94 78 SER B CA 1
ATOM 1701 C C . SER B 1 78 ? 4.398 21.406 1.026 1 95.94 78 SER B C 1
ATOM 1703 O O . SER B 1 78 ? 4.098 20.344 1.579 1 95.94 78 SER B O 1
ATOM 1705 N N . LYS B 1 79 ? 4.086 21.688 -0.3 1 95.88 79 LYS B N 1
ATOM 1706 C CA . LYS B 1 79 ? 3.307 20.766 -1.127 1 95.88 79 LYS B CA 1
ATOM 1707 C C . LYS B 1 79 ? 3.979 19.406 -1.215 1 95.88 79 LYS B C 1
ATOM 1709 O O . LYS B 1 79 ? 3.344 18.375 -0.963 1 95.88 79 LYS B O 1
ATOM 1714 N N . PRO B 1 80 ? 5.336 19.344 -1.456 1 95.12 80 PRO B N 1
ATOM 1715 C CA . PRO B 1 80 ? 5.957 18.031 -1.572 1 95.12 80 PRO B CA 1
ATOM 1716 C C . PRO B 1 80 ? 5.859 17.219 -0.285 1 95.12 80 PRO B C 1
ATOM 1718 O O . PRO B 1 80 ? 5.566 16.016 -0.329 1 95.12 80 PRO B O 1
ATOM 1721 N N . LYS B 1 81 ? 5.953 17.812 0.824 1 94.62 81 LYS B N 1
ATOM 1722 C CA . LYS B 1 81 ? 5.898 17.125 2.111 1 94.62 81 LYS B CA 1
ATOM 1723 C C . LYS B 1 81 ? 4.484 16.641 2.412 1 94.62 81 LYS B C 1
ATOM 1725 O O . LYS B 1 81 ? 4.297 15.5 2.852 1 94.62 81 LYS B O 1
ATOM 1730 N N . PHE B 1 82 ? 3.549 17.469 2.178 1 95.88 82 PHE B N 1
ATOM 1731 C CA . PHE B 1 82 ? 2.15 17.156 2.438 1 95.88 82 PHE B CA 1
ATOM 1732 C C . PHE B 1 82 ? 1.694 15.977 1.582 1 95.88 82 PHE B C 1
ATOM 1734 O O . PHE B 1 82 ? 1.164 14.992 2.102 1 95.88 82 PHE B O 1
ATOM 1741 N N . PHE B 1 83 ? 2.002 16.016 0.343 1 95.06 83 PHE B N 1
ATOM 1742 C CA . PHE B 1 83 ? 1.455 15.031 -0.583 1 95.06 83 PHE B CA 1
ATOM 1743 C C . PHE B 1 83 ? 2.266 13.742 -0.543 1 95.06 83 PHE B C 1
ATOM 1745 O O . PHE B 1 83 ? 1.756 12.672 -0.878 1 95.06 83 PHE B O 1
ATOM 1752 N N . ALA B 1 84 ? 3.525 13.891 -0.052 1 94.06 84 ALA B N 1
ATOM 1753 C CA . ALA B 1 84 ? 4.285 12.672 0.204 1 94.06 84 ALA B CA 1
ATOM 1754 C C . ALA B 1 84 ? 3.652 11.859 1.33 1 94.06 84 ALA B C 1
ATOM 1756 O O . ALA B 1 84 ? 3.555 10.633 1.24 1 94.06 84 ALA B O 1
ATOM 1757 N N . LEU B 1 85 ? 3.191 12.523 2.346 1 94.25 85 LEU B N 1
ATOM 1758 C CA . LEU B 1 85 ? 2.533 11.844 3.459 1 94.25 85 LEU B CA 1
ATOM 1759 C C . LEU B 1 85 ? 1.219 1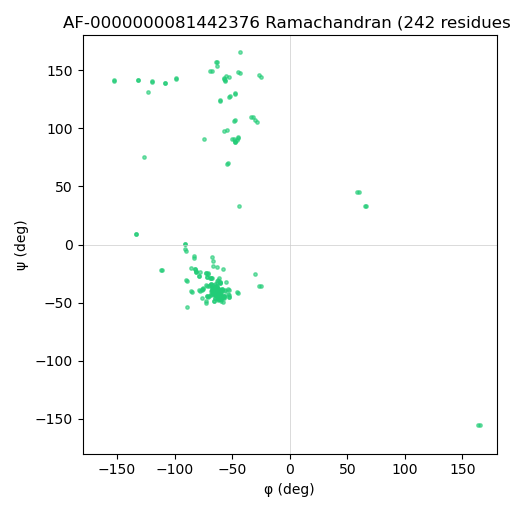1.211 3.01 1 94.25 85 LEU B C 1
ATOM 1761 O O . LEU B 1 85 ? 0.903 10.086 3.398 1 94.25 85 LEU B O 1
ATOM 1765 N N . VAL B 1 86 ? 0.475 11.93 2.193 1 94.31 86 VAL B N 1
ATOM 1766 C CA . VAL B 1 86 ? -0.783 11.414 1.666 1 94.31 86 VAL B CA 1
ATOM 1767 C C . VAL B 1 86 ? -0.522 10.141 0.864 1 94.31 86 VAL B C 1
ATOM 1769 O O . VAL B 1 86 ? -1.191 9.125 1.065 1 94.31 86 VAL B O 1
ATOM 1772 N N . ARG B 1 87 ? 0.492 10.227 0.018 1 93.56 87 ARG B N 1
ATOM 1773 C CA . ARG B 1 87 ? 0.821 9.062 -0.794 1 93.56 87 ARG B CA 1
ATOM 1774 C C . ARG B 1 87 ? 1.306 7.906 0.078 1 93.56 87 ARG B C 1
ATOM 1776 O O . ARG B 1 87 ? 0.925 6.754 -0.141 1 93.56 87 ARG B O 1
ATOM 1783 N N . MET B 1 88 ? 2.076 8.234 0.991 1 92.81 88 MET B N 1
ATOM 1784 C CA . MET B 1 88 ? 2.562 7.215 1.919 1 92.81 88 MET B CA 1
ATOM 1785 C C . MET B 1 88 ? 1.402 6.527 2.633 1 92.81 88 MET B C 1
ATOM 1787 O O . MET B 1 88 ? 1.415 5.309 2.816 1 92.81 88 MET B O 1
ATOM 1791 N N . THR B 1 89 ? 0.51 7.254 2.932 1 91.88 89 THR B N 1
ATOM 1792 C CA . THR B 1 89 ? -0.657 6.746 3.643 1 91.88 89 THR B CA 1
ATOM 1793 C C . THR B 1 89 ? -1.477 5.82 2.748 1 91.88 89 THR B C 1
ATOM 1795 O O . THR B 1 89 ? -1.995 4.805 3.209 1 91.88 89 THR B O 1
ATOM 1798 N N . LEU B 1 90 ? -1.502 6.121 1.528 1 91.5 90 LEU B N 1
ATOM 1799 C CA . LEU B 1 90 ? -2.383 5.402 0.615 1 91.5 90 LEU B CA 1
ATOM 1800 C C . LEU B 1 90 ? -1.719 4.125 0.111 1 91.5 90 LEU B C 1
ATOM 1802 O O . LEU B 1 90 ? -2.379 3.096 -0.038 1 91.5 90 LEU B O 1
ATOM 1806 N N . ILE B 1 91 ? -0.433 4.203 -0.191 1 90.12 91 ILE B N 1
ATOM 1807 C CA . ILE B 1 91 ? 0.145 3.043 -0.858 1 90.12 91 ILE B CA 1
ATOM 1808 C C . ILE B 1 91 ? 1.467 2.668 -0.191 1 90.12 91 ILE B C 1
ATOM 1810 O O . ILE B 1 91 ? 2.238 1.871 -0.73 1 90.12 91 ILE B O 1
ATOM 1814 N N . ASP B 1 92 ? 1.802 3.303 0.979 1 87.75 92 ASP B N 1
ATOM 1815 C CA . ASP B 1 92 ? 2.973 2.977 1.786 1 87.75 92 ASP B CA 1
ATOM 1816 C C . ASP B 1 92 ? 4.262 3.297 1.037 1 87.75 92 ASP B C 1
ATOM 1818 O O . ASP B 1 92 ? 5.203 2.498 1.036 1 87.75 92 ASP B O 1
ATOM 1822 N N . ASN B 1 93 ? 4.23 4.367 0.186 1 87.12 93 ASN B N 1
ATOM 1823 C CA . ASN B 1 93 ? 5.383 4.914 -0.519 1 87.12 93 ASN B CA 1
ATOM 1824 C C . ASN B 1 93 ? 5.203 6.398 -0.814 1 87.12 93 ASN B C 1
ATOM 1826 O O . ASN B 1 93 ? 4.098 6.848 -1.125 1 87.12 93 ASN B O 1
ATOM 1830 N N . ASP B 1 94 ? 6.27 7.055 -0.666 1 89.06 94 ASP B N 1
ATOM 1831 C CA . ASP B 1 94 ? 6.145 8.5 -0.845 1 89.06 94 ASP B CA 1
ATOM 1832 C C . ASP B 1 94 ? 6.375 8.891 -2.301 1 89.06 94 ASP B C 1
ATOM 1834 O O . ASP B 1 94 ? 6.266 10.07 -2.656 1 89.06 94 ASP B O 1
ATOM 1838 N N . THR B 1 95 ? 6.746 7.918 -3.117 1 86.75 95 THR B N 1
ATOM 1839 C CA . THR B 1 95 ? 6.816 8.07 -4.566 1 86.75 95 THR B CA 1
ATOM 1840 C C . THR B 1 95 ? 5.875 7.09 -5.258 1 86.75 95 THR B C 1
ATOM 1842 O O . THR B 1 95 ? 5.617 6 -4.746 1 86.75 95 THR B O 1
ATOM 1845 N N . GLY B 1 96 ? 5.195 7.512 -6.289 1 87.56 96 GLY B N 1
ATOM 1846 C CA . GLY B 1 96 ? 4.262 6.629 -6.977 1 87.56 96 GLY B CA 1
ATOM 1847 C C . GLY B 1 96 ? 3.311 7.371 -7.898 1 87.56 96 GLY B C 1
ATOM 1848 O O . GLY B 1 96 ? 3.662 8.414 -8.453 1 87.56 96 GLY B O 1
ATOM 1849 N N . PRO B 1 97 ? 2.186 6.672 -8.086 1 89.88 97 PRO B N 1
ATOM 1850 C CA . PRO B 1 97 ? 1.188 7.277 -8.969 1 89.88 97 PRO B CA 1
ATOM 1851 C C . PRO B 1 97 ? 0.639 8.594 -8.422 1 89.88 97 PRO B C 1
ATOM 1853 O O . PRO B 1 97 ? 0.697 8.844 -7.219 1 89.88 97 PRO B O 1
ATOM 1856 N N . PRO B 1 98 ? 0.103 9.445 -9.375 1 90.94 98 PRO B N 1
ATOM 1857 C CA . PRO B 1 98 ? -0.51 10.695 -8.922 1 90.94 98 PRO B CA 1
ATOM 1858 C C . PRO B 1 98 ? -1.643 10.469 -7.922 1 90.94 98 PRO B C 1
ATOM 1860 O O . PRO B 1 98 ? -2.412 9.508 -8.062 1 90.94 98 PRO B O 1
ATOM 1863 N N . ILE B 1 99 ? -1.714 11.367 -6.941 1 91.94 99 ILE B N 1
ATOM 1864 C CA . ILE B 1 99 ? -2.682 11.25 -5.855 1 91.94 99 ILE B CA 1
ATOM 1865 C C . ILE B 1 99 ? -4.094 11.156 -6.434 1 91.94 99 ILE B C 1
ATOM 1867 O O . ILE B 1 99 ? -4.91 10.359 -5.969 1 91.94 99 ILE B O 1
ATOM 1871 N N . VAL B 1 100 ? -4.328 11.969 -7.492 1 88.94 100 VAL B N 1
ATOM 1872 C CA . VAL B 1 100 ? -5.645 11.969 -8.125 1 88.94 100 VAL B CA 1
ATOM 1873 C C . VAL B 1 100 ? -5.973 10.57 -8.641 1 88.94 100 VAL B C 1
ATOM 1875 O O . VAL B 1 100 ? -7.117 10.117 -8.539 1 88.94 100 VAL B O 1
ATOM 1878 N N . GLU B 1 101 ? -4.988 9.891 -9.18 1 88.88 101 GLU B N 1
ATOM 1879 C CA . GLU B 1 101 ? -5.172 8.531 -9.664 1 88.88 101 GLU B CA 1
ATOM 1880 C C . 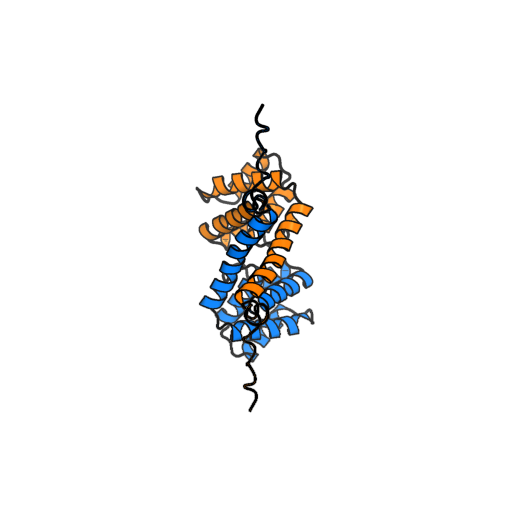GLU B 1 101 ? -5.457 7.566 -8.516 1 88.88 101 GLU B C 1
ATOM 1882 O O . GLU B 1 101 ? -6.332 6.703 -8.625 1 88.88 101 GLU B O 1
ATOM 1887 N N . LEU B 1 102 ? -4.754 7.703 -7.426 1 90.06 102 LEU B N 1
ATOM 1888 C CA . LEU B 1 102 ? -4.969 6.852 -6.262 1 90.06 102 LEU B CA 1
ATOM 1889 C C . LEU B 1 102 ? -6.383 7.02 -5.715 1 90.06 102 LEU B C 1
ATOM 1891 O O . LEU B 1 102 ? -7.051 6.035 -5.402 1 90.06 102 LEU B O 1
ATOM 1895 N N . TYR B 1 103 ? -6.871 8.273 -5.723 1 89.62 103 TYR B N 1
ATOM 1896 C CA . TYR B 1 103 ? -8.211 8.555 -5.23 1 89.62 103 TYR B CA 1
ATOM 1897 C C . TYR B 1 103 ? -9.273 8.008 -6.18 1 89.62 103 TYR B C 1
ATOM 1899 O O . TYR B 1 103 ? -10.398 7.73 -5.77 1 89.62 103 TYR B O 1
ATOM 1907 N N . SER B 1 104 ? -8.852 7.879 -7.426 1 88.38 104 SER B N 1
ATOM 1908 C CA . SER B 1 104 ? -9.797 7.336 -8.398 1 88.38 104 SER B CA 1
ATOM 1909 C C . SER B 1 104 ? -9.852 5.812 -8.32 1 88.38 104 SER B C 1
ATOM 1911 O O . SER B 1 104 ? -10.852 5.203 -8.703 1 88.38 104 SER B O 1
ATOM 1913 N N . PHE B 1 105 ? -8.805 5.215 -7.824 1 88.62 105 PHE B N 1
ATOM 1914 C CA . PHE B 1 105 ? -8.711 3.76 -7.809 1 88.62 105 PHE B CA 1
ATOM 1915 C C . PHE B 1 105 ? -9.32 3.189 -6.535 1 88.62 105 PHE B C 1
ATOM 1917 O O . PHE B 1 105 ? -9.867 2.086 -6.539 1 88.62 105 PHE B O 1
ATOM 1924 N N . PHE B 1 106 ? -9.242 3.926 -5.457 1 89.06 106 PHE B N 1
ATOM 1925 C CA . PHE B 1 106 ? -9.727 3.426 -4.176 1 89.06 106 PHE B CA 1
ATOM 1926 C C . PHE B 1 106 ? -11.125 3.957 -3.887 1 89.06 106 PHE B C 1
ATOM 1928 O O . PHE B 1 106 ? -11.43 5.117 -4.172 1 89.06 106 PHE B O 1
ATOM 1935 N N . LYS B 1 107 ? -11.898 3.113 -3.293 1 87.38 107 LYS B N 1
ATOM 1936 C CA . LYS B 1 107 ? -13.188 3.566 -2.777 1 87.38 107 LYS B CA 1
ATOM 1937 C C . LYS B 1 107 ? -13.008 4.508 -1.588 1 87.38 107 LYS B C 1
ATOM 1939 O O . LYS B 1 107 ? -12.039 4.379 -0.832 1 87.38 107 LYS B O 1
ATOM 1944 N N . PRO B 1 108 ? -13.906 5.441 -1.412 1 88.5 108 PRO B N 1
ATOM 1945 C CA . PRO B 1 108 ? -13.805 6.41 -0.32 1 88.5 108 PRO B CA 1
ATOM 1946 C C . PRO B 1 108 ? -13.625 5.75 1.044 1 88.5 108 PRO B C 1
ATOM 1948 O O . PRO B 1 108 ? -12.844 6.23 1.869 1 88.5 108 PRO B O 1
ATOM 1951 N N . GLN B 1 109 ? -14.32 4.645 1.257 1 87.88 109 GLN B N 1
ATOM 1952 C CA . GLN B 1 109 ? -14.203 3.969 2.545 1 87.88 109 GLN B CA 1
ATOM 1953 C C . GLN B 1 109 ? -12.805 3.385 2.736 1 87.88 109 GLN B C 1
ATOM 1955 O O . GLN B 1 109 ? -12.281 3.375 3.852 1 87.88 109 GLN B O 1
ATOM 1960 N N . GLU B 1 110 ? -12.258 2.881 1.625 1 87.25 110 GLU B N 1
ATOM 1961 C CA . GLU B 1 110 ? -10.898 2.355 1.681 1 87.25 110 GLU B CA 1
ATOM 1962 C C . GLU B 1 110 ? -9.891 3.467 1.964 1 87.25 110 GLU B C 1
ATOM 1964 O O . GLU B 1 110 ? -8.977 3.289 2.768 1 87.25 110 GLU B O 1
ATOM 1969 N N . ILE B 1 111 ? -10.023 4.629 1.329 1 90.75 111 ILE B N 1
ATOM 1970 C CA . ILE B 1 111 ? -9.164 5.785 1.56 1 90.75 111 ILE B CA 1
ATOM 1971 C C . ILE B 1 111 ? -9.242 6.203 3.025 1 90.75 111 ILE B C 1
ATOM 1973 O O . ILE B 1 111 ? -8.211 6.383 3.684 1 90.75 111 ILE B O 1
ATOM 1977 N N . HIS B 1 112 ? -10.445 6.254 3.533 1 91 112 HIS B N 1
ATOM 1978 C CA . HIS B 1 112 ? -10.648 6.633 4.926 1 91 112 HIS B CA 1
ATOM 1979 C C . HIS B 1 112 ? -9.953 5.656 5.871 1 91 112 HIS B C 1
ATOM 1981 O O . HIS B 1 112 ? -9.273 6.07 6.812 1 91 112 HIS B O 1
ATOM 1987 N N . ARG B 1 113 ? -10.156 4.445 5.586 1 89 113 ARG B N 1
ATOM 1988 C CA . ARG B 1 113 ? -9.578 3.412 6.434 1 89 113 ARG B CA 1
ATOM 1989 C C . ARG B 1 113 ? -8.055 3.521 6.461 1 89 113 ARG B C 1
ATOM 1991 O O . ARG B 1 113 ? -7.438 3.422 7.523 1 89 113 ARG B O 1
ATOM 1998 N N . ARG B 1 114 ? -7.414 3.74 5.312 1 89.94 114 ARG B N 1
ATOM 1999 C CA . ARG B 1 114 ? -5.961 3.844 5.227 1 89.94 114 ARG B CA 1
ATOM 2000 C C . ARG B 1 114 ? -5.453 5.051 6.012 1 89.94 114 ARG B C 1
ATOM 2002 O O . ARG B 1 114 ? -4.434 4.965 6.695 1 89.94 114 ARG B O 1
ATOM 2009 N N . PHE B 1 115 ? -6.152 6.152 5.918 1 92.19 115 PHE B N 1
ATOM 2010 C CA . PHE B 1 115 ? -5.777 7.328 6.691 1 92.19 115 PHE B CA 1
ATOM 2011 C C . PHE B 1 115 ? -5.957 7.078 8.188 1 92.19 115 PHE B C 1
ATOM 2013 O O . PHE B 1 115 ? -5.117 7.484 8.992 1 92.19 115 PHE B O 1
ATOM 2020 N N . GLU B 1 116 ? -7.047 6.422 8.492 1 91.12 116 GLU B N 1
ATOM 2021 C CA . GLU B 1 116 ? -7.281 6.086 9.898 1 91.12 116 GLU B CA 1
ATOM 2022 C C . GLU B 1 116 ? -6.191 5.164 10.43 1 91.12 116 GLU B C 1
ATOM 2024 O O . GLU B 1 116 ? -5.695 5.363 11.547 1 91.12 116 GL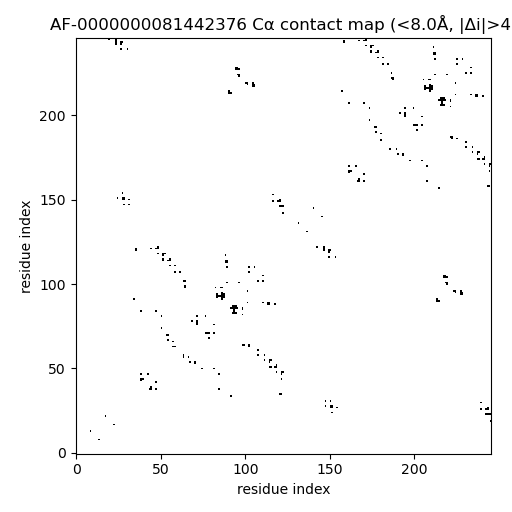U B O 1
ATOM 2029 N N . ASP B 1 117 ? -5.836 4.199 9.617 1 88.12 117 ASP B N 1
ATOM 2030 C CA . ASP B 1 117 ? -4.789 3.266 10.016 1 88.12 117 ASP B CA 1
ATOM 2031 C C . ASP B 1 117 ? -3.463 3.99 10.242 1 88.12 117 ASP B C 1
ATOM 2033 O O . ASP B 1 117 ? -2.775 3.742 11.234 1 88.12 117 ASP B O 1
ATOM 2037 N N . MET B 1 118 ? -3.146 4.844 9.312 1 90.44 118 MET B N 1
ATOM 2038 C CA . MET B 1 118 ? -1.901 5.598 9.445 1 90.44 118 MET B CA 1
ATOM 2039 C C . MET B 1 118 ? -1.943 6.508 10.664 1 90.44 118 MET B C 1
ATOM 2041 O O . MET B 1 118 ? -0.974 6.582 11.422 1 90.44 118 MET B O 1
ATOM 2045 N N . TYR B 1 119 ? -3.053 7.168 10.859 1 91.5 119 TYR B N 1
ATOM 2046 C CA . TYR B 1 119 ? -3.238 8.039 12.016 1 91.5 119 TYR B CA 1
ATOM 2047 C C . TYR B 1 119 ? -3.039 7.27 13.32 1 91.5 119 TYR B C 1
ATOM 2049 O O . TYR B 1 119 ? -2.342 7.738 14.219 1 91.5 119 TYR B O 1
ATOM 2057 N N . ASN B 1 120 ? -3.598 6.125 13.359 1 88.38 120 ASN B N 1
ATOM 2058 C CA . ASN B 1 120 ? -3.537 5.305 14.562 1 88.38 120 ASN B CA 1
ATOM 2059 C C . ASN B 1 120 ? -2.139 4.734 14.781 1 88.38 120 ASN B C 1
ATOM 2061 O O . ASN B 1 120 ? -1.724 4.52 15.922 1 88.38 120 ASN B O 1
ATOM 2065 N N . MET B 1 121 ? -1.448 4.566 13.695 1 84 121 MET B N 1
ATOM 2066 C CA . MET B 1 121 ? -0.084 4.055 13.781 1 84 121 MET B CA 1
ATOM 2067 C C . MET B 1 121 ? 0.847 5.082 14.414 1 84 121 MET B C 1
ATOM 2069 O O . MET B 1 121 ? 1.816 4.715 15.086 1 84 121 MET B O 1
ATOM 2073 N N . LEU B 1 122 ? 0.584 6.32 14.289 1 83.88 122 LEU B N 1
ATOM 2074 C CA . LEU B 1 122 ? 1.435 7.395 14.789 1 83.88 122 LEU B CA 1
ATOM 2075 C C . LEU B 1 122 ? 1.037 7.785 16.203 1 83.88 122 LEU B C 1
ATOM 2077 O O . LEU B 1 122 ? 1.596 8.727 16.781 1 83.88 122 LEU B O 1
ATOM 2081 N N . SER B 1 123 ? -0 7.125 16.812 1 75.75 123 SER B N 1
ATOM 2082 C CA . SER B 1 123 ? -0.394 7.41 18.188 1 75.75 123 SER B CA 1
ATOM 2083 C C . SER B 1 123 ? 0.531 6.719 19.188 1 75.75 123 SER B C 1
ATOM 2085 O O . SER B 1 123 ? 1.077 5.652 18.891 1 75.75 123 SER B O 1
#

Secondary structure (DSSP, 8-state):
----------HHHHS-S--HHHHHHHHHHHHHHHHHHHHHHHS-HHHHHHHHHHHHHHTTSS--HHHHHHHHHHHT--HHHHHHHHHHHHHS-SSSS-HHHHHHHS-HHHHHHHHHHHHHHT-/----------HHHHS-S--HHHHHHHHHHHHHHHHHHHHHHHS-HHHHHHHHHHHHHHHTS---HHHHHHHHHHHT--HHHHHHHHHHHHHS-SSSS-HHHHHHHS-HHHHHHHHHHHHHHT-

Sequence (246 aa):
KKRRLERGPTPEEERGRPDELDRWDIKKKKIEHLEAVDILKKYDKDQARNILEKVLALQKSPQDKFKLEELQKELNISKPKFFALVRMTLIDNDTGPPIVELYSFFKPQEIHRRFEDMYNMLSKKRRLERGPTPEEERGRPDELDRWDIKKKKIEHLEAVDILKKYDKDQARNILEKVLALQKSPQDKFKLEELQKELNISKPKFFALVRMTLIDNDTGPPIVELYSFFKPQEIHRRFEDMYNMLS

pLDDT: mean 76.79, std 19.16, range [27.5, 96.5]